Protein AF-A0A174JDQ4-F1 (afdb_monomer)

Mean predicted aligned error: 19.51 Å

Secondary structure (DSSP, 8-state):
------------------------------EEEEEEEEEEE--SSSS--EEE--EEEEEEE-SSEE-S-TTSTTEEEETTTTEEEE-SEEEEEESEEEEEEEETT-EEEEEEEEPBTTTTBGGG--EEEEEEEPPSSTT-EEEEEEEEETTPPTT-B-PPPS-EEEES-----PPTT--HHHHHHH--S--SEE-SSEEEEEEETTTEEEEEE--SS--EEEEEEEEE--TT-GGGGGHHHHHHHHHHHHHHHHH-S-SEESS-TTS-----SSGGGSHHHHHHHHHHTTS--EEEEEE-SSEEEEEEEEE--SSSPP-TTEEEEEEEEEEPP-

Radius of gyration: 28.24 Å; Cα contacts (8 Å, |Δi|>4): 650; chains: 1; bounding box: 89×59×80 Å

Structure (mmCIF, N/CA/C/O backbone):
data_AF-A0A174JDQ4-F1
#
_entry.id   AF-A0A174JDQ4-F1
#
loop_
_atom_site.group_PDB
_atom_site.id
_atom_site.type_symbol
_atom_site.label_atom_id
_atom_site.label_alt_id
_atom_site.label_comp_id
_atom_site.label_asym_id
_atom_site.label_entity_id
_atom_site.label_seq_id
_atom_site.pdbx_PDB_ins_code
_atom_site.Cartn_x
_atom_site.Cartn_y
_atom_site.Cartn_z
_atom_site.occupancy
_atom_site.B_iso_or_equiv
_atom_site.auth_seq_id
_atom_site.auth_comp_id
_atom_site.auth_asym_id
_atom_site.auth_atom_id
_atom_site.pdbx_PDB_model_num
ATOM 1 N N . MET A 1 1 ? -58.216 3.621 -43.058 1.00 31.20 1 MET A N 1
ATOM 2 C CA . MET A 1 1 ? -56.942 2.942 -42.724 1.00 31.20 1 MET A CA 1
ATOM 3 C C . MET A 1 1 ? -55.816 3.558 -43.556 1.00 31.20 1 MET A C 1
ATOM 5 O O . MET A 1 1 ? -56.008 3.656 -44.755 1.00 31.20 1 MET A O 1
ATOM 9 N N . LYS A 1 2 ? -54.704 3.952 -42.895 1.00 32.38 2 LYS A N 1
ATOM 10 C CA . LYS A 1 2 ? -53.393 4.478 -43.390 1.00 32.38 2 LYS A CA 1
ATOM 11 C C . LYS A 1 2 ? -53.438 5.794 -44.208 1.00 32.38 2 LYS A C 1
ATOM 13 O O . LYS A 1 2 ? -53.862 5.790 -45.349 1.00 32.38 2 LYS A O 1
ATOM 18 N N . LYS A 1 3 ? -53.259 6.969 -43.581 1.00 32.91 3 LYS A N 1
ATOM 19 C CA . LYS A 1 3 ? -52.027 7.711 -43.171 1.00 32.91 3 LYS A CA 1
ATOM 20 C C . LYS A 1 3 ? -51.243 8.374 -44.328 1.00 32.91 3 LYS A C 1
ATOM 22 O O . LYS A 1 3 ? -50.452 7.717 -44.982 1.00 32.91 3 LYS A O 1
ATOM 27 N N . ILE A 1 4 ? -51.492 9.687 -44.457 1.00 43.12 4 ILE A N 1
ATOM 28 C CA . ILE A 1 4 ? -50.565 10.839 -44.561 1.00 43.12 4 ILE A CA 1
ATOM 29 C C . ILE A 1 4 ? -49.373 10.699 -45.521 1.00 43.12 4 ILE A C 1
ATOM 31 O O . ILE A 1 4 ? -48.440 9.951 -45.244 1.00 43.12 4 ILE A O 1
ATOM 35 N N . LEU A 1 5 ? -49.346 11.561 -46.548 1.00 32.06 5 LEU A N 1
ATOM 36 C CA . LEU A 1 5 ? -48.129 11.931 -47.268 1.00 32.06 5 LEU A CA 1
ATOM 37 C C . LEU A 1 5 ? -48.090 13.441 -47.588 1.00 32.06 5 LEU A C 1
ATOM 39 O O . LEU A 1 5 ? -49.034 14.010 -48.127 1.00 32.06 5 LEU A O 1
ATOM 43 N N . PHE A 1 6 ? -46.958 14.012 -47.187 1.00 34.78 6 PHE A N 1
ATOM 44 C CA . PHE A 1 6 ? -46.282 15.283 -47.461 1.00 34.78 6 PHE A CA 1
ATOM 45 C C . PHE A 1 6 ? -46.635 16.110 -48.721 1.00 34.78 6 PHE A C 1
ATOM 47 O O . PHE A 1 6 ? -46.656 15.593 -49.834 1.00 34.78 6 PHE A O 1
ATOM 54 N N . LEU A 1 7 ? -46.683 17.439 -48.538 1.00 31.88 7 LEU A N 1
ATOM 55 C CA . LEU A 1 7 ? -46.358 18.477 -49.536 1.00 31.88 7 LEU A 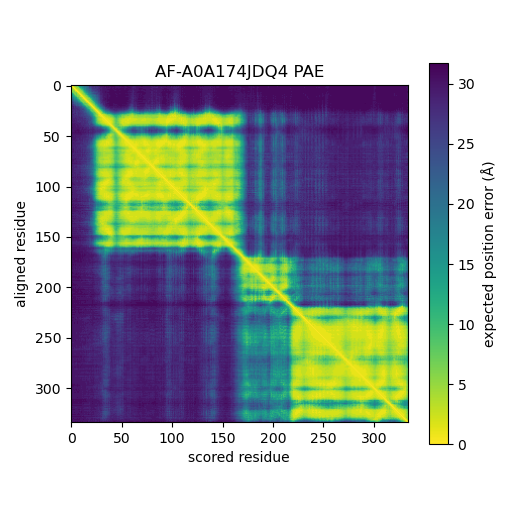CA 1
ATOM 56 C C . LEU A 1 7 ? -45.332 19.423 -48.866 1.00 31.88 7 LEU A C 1
ATOM 58 O O . LEU A 1 7 ? -45.647 20.002 -47.832 1.00 31.88 7 LEU A O 1
ATOM 62 N N . LEU A 1 8 ? -44.029 19.376 -49.161 1.00 32.28 8 LEU A N 1
ATOM 63 C CA . LEU A 1 8 ? -43.279 19.998 -50.270 1.00 32.28 8 LEU A CA 1
ATOM 64 C C . LEU A 1 8 ? -43.363 21.540 -50.362 1.00 32.28 8 LEU A C 1
ATOM 66 O O . LEU A 1 8 ? -44.280 22.094 -50.953 1.00 32.28 8 LEU A O 1
ATOM 70 N N . ALA A 1 9 ? -42.286 22.143 -49.836 1.00 39.66 9 ALA A N 1
ATOM 71 C CA . ALA A 1 9 ? -41.550 23.337 -50.273 1.00 39.66 9 ALA A CA 1
ATOM 72 C C . ALA A 1 9 ? -42.199 24.733 -50.216 1.00 39.66 9 ALA A C 1
ATOM 74 O O . ALA A 1 9 ? -43.100 25.042 -50.984 1.00 39.66 9 ALA A O 1
ATOM 75 N N . MET A 1 10 ? -41.548 25.636 -49.463 1.00 29.48 10 MET A N 1
ATOM 76 C CA . MET A 1 10 ? -40.983 26.878 -50.018 1.00 29.48 10 MET A CA 1
ATOM 77 C C . MET A 1 10 ? -39.905 27.496 -49.091 1.00 29.48 10 MET A C 1
ATOM 79 O O . MET A 1 10 ? -40.092 27.611 -47.886 1.00 29.48 10 MET A O 1
ATOM 83 N N . LEU A 1 11 ? -38.765 27.821 -49.717 1.00 31.55 11 LEU A N 1
ATOM 84 C CA . LEU A 1 11 ? -37.527 28.524 -49.298 1.00 31.55 11 LEU A CA 1
ATOM 85 C C . LEU A 1 11 ? -37.760 29.921 -48.645 1.00 31.55 11 LEU A C 1
ATOM 87 O O . LEU A 1 11 ? -38.899 30.376 -48.718 1.00 31.55 11 LEU A O 1
ATOM 91 N N . PRO A 1 12 ? -36.746 30.678 -48.126 1.00 38.16 12 PRO A N 1
ATOM 92 C CA . PRO A 1 12 ? -35.284 30.537 -48.253 1.00 38.16 12 PRO A CA 1
ATOM 93 C C . PRO A 1 12 ? -34.448 30.706 -46.957 1.00 38.16 12 PRO A C 1
ATOM 95 O O . PRO A 1 12 ? -34.880 31.199 -45.921 1.00 38.16 12 PRO A O 1
ATOM 98 N N . MET A 1 13 ? -33.184 30.313 -47.093 1.00 42.22 13 MET A N 1
ATOM 99 C CA . MET A 1 13 ? -32.049 30.495 -46.190 1.00 42.22 13 MET A CA 1
ATOM 100 C C . MET A 1 13 ? -31.502 31.933 -46.302 1.00 42.22 13 MET A C 1
ATOM 102 O O . MET A 1 13 ? -31.164 32.320 -47.411 1.00 42.22 13 MET A O 1
ATOM 106 N N . PHE A 1 14 ? -31.389 32.691 -45.197 1.00 30.58 14 PHE A N 1
ATOM 107 C CA . PHE A 1 14 ? -30.337 33.704 -44.957 1.00 30.58 14 PHE A CA 1
ATOM 108 C C . PHE A 1 14 ? -30.249 34.090 -43.462 1.00 30.58 14 PHE A C 1
ATOM 110 O O . PHE A 1 14 ? -31.139 34.718 -42.899 1.00 30.58 14 PHE A O 1
ATOM 117 N N . VAL A 1 15 ? -29.146 33.635 -42.863 1.00 36.38 15 VAL A N 1
ATOM 118 C CA . VAL A 1 15 ? -28.305 34.174 -41.777 1.00 36.38 15 VAL A CA 1
ATOM 119 C C . VAL A 1 15 ? -28.862 35.310 -40.898 1.00 36.38 15 VAL A C 1
ATOM 121 O O . VAL A 1 15 ? -28.949 36.456 -41.327 1.00 36.38 15 VAL A O 1
ATOM 124 N N . PHE A 1 16 ? -29.015 35.012 -39.603 1.00 28.84 16 PHE A N 1
ATOM 125 C CA . PHE A 1 16 ? -28.675 35.938 -38.520 1.00 28.84 16 PHE A CA 1
ATOM 126 C C . PHE A 1 16 ? -27.652 35.260 -37.605 1.00 28.84 16 PHE A C 1
ATOM 128 O O . PHE A 1 16 ? -27.910 34.203 -37.035 1.00 28.84 16 P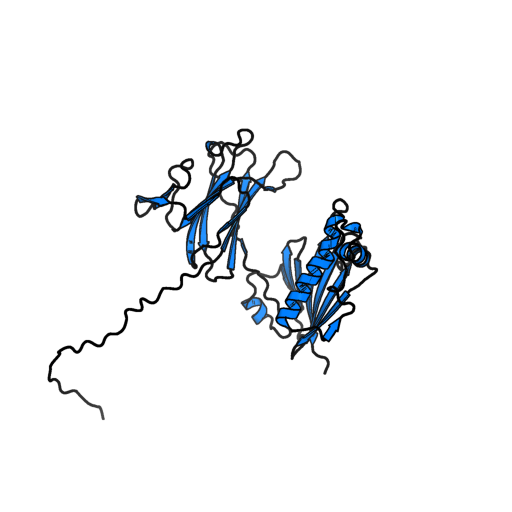HE A O 1
ATOM 135 N N . ILE A 1 17 ? -26.473 35.873 -37.518 1.00 35.16 17 ILE A N 1
ATOM 136 C CA . ILE A 1 17 ? -25.422 35.564 -36.552 1.00 35.16 17 ILE A CA 1
ATOM 137 C C . ILE A 1 17 ? -25.977 35.886 -35.162 1.00 35.16 17 ILE A C 1
ATOM 139 O O . ILE A 1 17 ? -26.330 37.033 -34.890 1.00 35.16 17 ILE A O 1
ATOM 143 N N . ALA A 1 18 ? -26.038 34.882 -34.294 1.00 29.20 18 ALA A N 1
ATOM 144 C CA . ALA A 1 18 ? -26.069 35.081 -32.856 1.00 29.20 18 ALA A CA 1
ATOM 145 C C . ALA A 1 18 ? -24.723 34.594 -32.322 1.00 29.20 18 ALA A C 1
ATOM 147 O O . ALA A 1 18 ? -24.376 33.428 -32.486 1.00 29.20 18 ALA A O 1
ATOM 148 N N . CYS A 1 19 ? -23.960 35.521 -31.746 1.00 33.09 19 CYS A N 1
ATOM 149 C CA . CYS A 1 19 ? -22.764 35.238 -30.973 1.00 33.09 19 CYS A CA 1
ATOM 150 C C . CYS A 1 19 ? -23.085 34.183 -29.905 1.00 33.09 19 CYS A C 1
ATOM 152 O O . CYS A 1 19 ? -23.774 34.495 -28.935 1.00 33.09 19 CYS A O 1
ATOM 154 N N . SER A 1 20 ? -22.579 32.965 -30.057 1.00 31.95 20 SER A N 1
ATOM 155 C CA . SER A 1 20 ? -22.258 32.132 -28.903 1.00 31.95 20 SER A CA 1
ATOM 156 C C . SER A 1 20 ? -20.749 32.156 -28.783 1.00 31.95 20 SER A C 1
ATOM 158 O O . SER A 1 20 ? -20.059 31.873 -29.760 1.00 31.95 20 SER A O 1
ATOM 160 N N . SER A 1 21 ? -20.263 32.585 -27.624 1.00 32.84 21 SER A N 1
ATOM 161 C CA . SER A 1 21 ? -18.870 32.450 -27.231 1.00 32.84 21 SER A CA 1
ATOM 162 C C . SER A 1 21 ? -18.374 31.055 -27.594 1.00 32.84 21 SER A C 1
ATOM 164 O O . SER A 1 21 ? -19.004 30.059 -27.231 1.00 32.84 21 SER A O 1
ATOM 166 N N . ASP A 1 22 ? -17.265 31.007 -28.327 1.00 35.97 22 ASP A N 1
ATOM 167 C CA . ASP A 1 22 ? -16.393 29.843 -28.373 1.00 35.97 22 ASP A CA 1
ATOM 168 C C . ASP A 1 22 ? -15.843 29.641 -26.956 1.00 35.97 22 ASP A C 1
ATOM 170 O O . ASP A 1 22 ? -14.731 30.047 -26.632 1.00 35.97 22 ASP A O 1
ATOM 174 N N . ASP A 1 23 ? -16.658 29.060 -26.081 1.00 35.88 23 ASP A N 1
ATOM 175 C CA . ASP A 1 23 ? -16.134 28.296 -24.965 1.00 35.88 23 ASP A CA 1
ATOM 176 C C . ASP A 1 23 ? -15.731 26.954 -25.577 1.00 35.88 23 ASP A C 1
ATOM 178 O O . ASP A 1 23 ? -16.519 26.006 -25.637 1.00 35.88 23 ASP A O 1
ATOM 182 N N . GLU A 1 24 ? -14.507 26.903 -26.118 1.00 39.75 24 GLU A N 1
ATOM 183 C CA . GLU A 1 24 ? -13.789 25.640 -26.247 1.00 39.75 24 GLU A CA 1
ATOM 184 C C . GLU A 1 24 ? -13.880 24.982 -24.872 1.00 39.75 24 GLU A C 1
ATOM 186 O O . GLU A 1 24 ? -13.291 25.458 -23.902 1.00 39.75 24 GLU A O 1
ATOM 191 N N . ALA A 1 25 ? -14.712 23.949 -24.756 1.00 38.75 25 ALA A N 1
ATOM 192 C CA . ALA A 1 25 ? -14.776 23.161 -23.547 1.00 38.75 25 ALA A CA 1
ATOM 193 C C . ALA A 1 25 ? -13.366 22.608 -23.326 1.00 38.75 25 ALA A C 1
ATOM 195 O O . ALA A 1 25 ? -12.952 21.699 -24.047 1.00 38.75 25 ALA A O 1
ATOM 196 N N . GLU A 1 26 ? -12.619 23.195 -22.385 1.00 42.09 26 GLU A N 1
ATOM 197 C CA . GLU A 1 26 ? -11.350 22.651 -21.919 1.00 42.09 26 GLU A CA 1
ATOM 198 C C . GLU A 1 26 ? -11.622 21.200 -21.534 1.00 42.09 26 GLU A C 1
ATOM 200 O O . GLU A 1 26 ? -12.323 20.905 -20.561 1.00 42.09 26 GLU A O 1
ATOM 205 N N . GLU A 1 27 ? -11.132 20.277 -22.357 1.00 48.62 27 GLU A N 1
ATOM 206 C CA . GLU A 1 27 ? -11.228 18.861 -22.072 1.00 48.62 27 GLU A CA 1
ATOM 207 C C . GLU A 1 27 ? -10.425 18.636 -20.788 1.00 48.62 27 GLU A C 1
ATOM 209 O O . GLU A 1 27 ? -9.199 18.751 -20.777 1.00 48.62 27 GLU A O 1
ATOM 214 N N . ILE A 1 28 ? -11.120 18.407 -19.671 1.00 63.62 28 ILE A N 1
ATOM 215 C CA . ILE A 1 28 ? -10.477 18.166 -18.379 1.00 63.62 28 ILE A CA 1
ATOM 216 C C . ILE A 1 28 ? -9.695 16.857 -18.510 1.00 63.62 28 ILE A C 1
ATOM 218 O O . ILE A 1 28 ? -10.262 15.766 -18.423 1.00 63.62 28 ILE A O 1
ATOM 222 N N . ILE A 1 29 ? -8.386 16.966 -18.748 1.00 71.75 29 ILE A N 1
ATOM 223 C CA . ILE A 1 29 ? -7.489 15.815 -18.824 1.00 71.75 29 ILE A CA 1
ATOM 224 C C . ILE A 1 29 ? -7.347 15.242 -17.418 1.00 71.75 29 ILE A C 1
ATOM 226 O O . ILE A 1 29 ? -6.844 15.900 -16.507 1.00 71.75 29 ILE A O 1
ATOM 230 N N . LYS A 1 30 ? -7.786 13.997 -17.260 1.00 82.19 30 LYS A N 1
ATOM 231 C CA . LYS A 1 30 ? -7.703 13.241 -16.011 1.00 82.19 30 LYS A CA 1
ATOM 232 C C . LYS A 1 30 ? -6.444 12.377 -15.990 1.00 82.19 30 LYS A C 1
ATOM 234 O O . LYS A 1 30 ? -6.042 11.824 -17.021 1.00 82.19 30 LYS A O 1
ATOM 239 N N . TYR A 1 31 ? -5.851 12.240 -14.810 1.00 84.25 31 TYR A N 1
ATOM 240 C CA . TYR A 1 31 ? -4.592 11.526 -14.595 1.00 84.25 31 TYR A CA 1
ATOM 241 C C . TYR A 1 31 ? -4.749 10.423 -13.551 1.00 84.25 31 TYR A C 1
ATOM 243 O O . TYR A 1 31 ? -5.620 10.498 -12.697 1.00 84.25 31 TYR A O 1
ATOM 251 N N . SER A 1 32 ? -3.890 9.418 -13.648 1.00 82.25 32 SER A N 1
ATOM 252 C CA . SER A 1 32 ? -3.725 8.273 -12.749 1.00 82.25 32 SER A CA 1
ATOM 253 C C . SER A 1 32 ? -2.230 8.080 -12.464 1.00 82.25 32 SER A C 1
ATOM 255 O O . SER A 1 32 ? -1.394 8.804 -13.023 1.00 82.25 32 SER A O 1
ATOM 257 N N . SER A 1 33 ? -1.886 7.090 -11.638 1.00 78.12 33 SER A N 1
ATOM 258 C CA . SER A 1 33 ? -0.500 6.849 -11.223 1.00 78.12 33 SER A CA 1
ATOM 259 C C . SER A 1 33 ? 0.068 5.538 -11.766 1.00 78.12 33 SER A C 1
ATOM 261 O O . SER A 1 33 ? -0.594 4.502 -11.784 1.00 78.12 33 SER A O 1
ATOM 263 N N . ILE A 1 34 ? 1.335 5.570 -12.176 1.00 85.44 34 ILE A N 1
ATOM 264 C CA . ILE A 1 34 ? 2.145 4.383 -12.472 1.00 85.44 34 ILE A CA 1
ATOM 265 C C . ILE A 1 34 ? 3.333 4.384 -11.514 1.00 85.44 34 ILE A C 1
ATOM 267 O O . ILE A 1 34 ? 4.186 5.268 -11.585 1.00 85.44 34 ILE A O 1
ATOM 271 N N . LYS A 1 35 ? 3.422 3.391 -10.636 1.00 86.12 35 LYS A N 1
ATOM 272 C CA . LYS A 1 35 ? 4.555 3.179 -9.740 1.00 86.12 35 LYS A CA 1
ATOM 273 C C . LYS A 1 35 ? 5.503 2.146 -10.330 1.00 86.12 35 LYS A C 1
ATOM 275 O O . LYS A 1 35 ? 5.115 1.034 -10.659 1.00 86.12 35 LYS A O 1
ATOM 280 N N . ILE A 1 36 ? 6.768 2.514 -10.445 1.00 88.19 36 ILE A N 1
ATOM 281 C CA . ILE A 1 36 ? 7.850 1.661 -10.919 1.00 88.19 36 ILE A CA 1
ATOM 282 C C . ILE A 1 36 ? 8.730 1.309 -9.723 1.00 88.19 36 ILE A C 1
ATOM 284 O O . ILE A 1 36 ? 9.134 2.192 -8.959 1.00 88.19 36 ILE A O 1
ATOM 288 N N . GLN A 1 37 ? 9.039 0.028 -9.571 1.00 86.25 37 GLN A N 1
ATOM 289 C CA . GLN A 1 37 ? 10.028 -0.483 -8.628 1.00 86.25 37 GLN A CA 1
ATOM 290 C C . GLN A 1 37 ? 11.094 -1.279 -9.375 1.00 86.25 37 GLN A C 1
ATOM 292 O O . GLN A 1 37 ? 10.794 -1.996 -10.330 1.00 86.25 37 GLN A O 1
ATOM 297 N N . VAL A 1 38 ? 12.348 -1.094 -8.968 1.00 81.25 38 VAL A N 1
ATOM 298 C CA . VAL A 1 38 ? 13.500 -1.778 -9.545 1.00 81.25 38 VAL A CA 1
ATOM 299 C C . VAL A 1 38 ? 14.332 -2.408 -8.435 1.00 81.25 38 VAL A C 1
ATOM 301 O O . VAL A 1 38 ? 14.818 -1.741 -7.515 1.00 81.25 38 VAL A O 1
ATOM 304 N N . GLU A 1 39 ? 14.510 -3.713 -8.551 1.00 81.62 39 GLU A N 1
ATOM 305 C CA . GLU A 1 39 ? 15.222 -4.558 -7.602 1.00 81.62 39 GLU A CA 1
ATOM 306 C C . GLU A 1 39 ? 16.312 -5.357 -8.328 1.00 81.62 39 GLU A C 1
ATOM 308 O O . GLU A 1 39 ? 16.330 -5.449 -9.555 1.00 81.62 39 GLU A O 1
ATOM 313 N N . GLY A 1 40 ? 17.246 -5.931 -7.579 1.00 72.31 40 GLY A N 1
ATOM 314 C CA . GLY A 1 40 ? 18.272 -6.848 -8.065 1.00 72.31 40 GLY A CA 1
ATOM 315 C C . GLY A 1 40 ? 18.398 -8.041 -7.121 1.00 72.31 40 GLY A C 1
ATOM 316 O O . GLY A 1 40 ? 18.326 -7.858 -5.910 1.00 72.31 40 GLY A O 1
ATOM 317 N N . ARG A 1 41 ? 18.564 -9.261 -7.638 1.00 70.19 41 ARG A N 1
ATOM 318 C CA . ARG A 1 41 ? 18.771 -10.454 -6.792 1.00 70.19 41 ARG A CA 1
ATOM 319 C C . ARG A 1 41 ? 20.233 -10.622 -6.439 1.00 70.19 41 ARG A C 1
ATOM 321 O O . ARG A 1 41 ? 20.971 -11.054 -7.309 1.00 70.19 41 ARG A O 1
ATOM 328 N N . ASP A 1 42 ? 20.656 -10.325 -5.216 1.00 58.09 42 ASP A N 1
ATOM 329 C CA . ASP A 1 42 ? 22.054 -10.546 -4.834 1.00 58.09 42 ASP A CA 1
ATOM 330 C C . ASP A 1 42 ? 22.350 -12.051 -4.705 1.00 58.09 42 ASP A C 1
ATOM 332 O O . ASP A 1 42 ? 21.720 -12.751 -3.919 1.00 58.09 42 ASP A O 1
ATOM 336 N N . SER A 1 43 ? 23.307 -12.560 -5.486 1.00 50.00 43 SER A N 1
ATOM 337 C CA . SER A 1 43 ? 23.709 -13.972 -5.451 1.00 50.00 43 SER A CA 1
ATOM 338 C C . SER A 1 43 ? 24.838 -14.256 -4.450 1.00 50.00 43 SER A C 1
ATOM 340 O O . SER A 1 43 ? 25.354 -15.374 -4.432 1.00 50.00 43 SER A O 1
ATOM 342 N N . TYR A 1 44 ? 25.313 -13.256 -3.693 1.00 43.62 44 TYR A N 1
ATOM 343 C CA . TYR A 1 44 ? 26.455 -13.419 -2.779 1.00 43.62 44 TYR A CA 1
ATOM 344 C C . TYR A 1 44 ? 26.111 -14.068 -1.434 1.00 43.62 44 TYR A C 1
ATOM 346 O O . TYR A 1 44 ? 27.018 -14.551 -0.753 1.00 43.62 44 TYR A O 1
ATOM 354 N N . TYR A 1 45 ? 24.836 -14.097 -1.048 1.00 41.69 45 TYR A N 1
ATOM 355 C CA . TYR A 1 45 ? 24.372 -14.696 0.200 1.00 41.69 45 TYR A CA 1
ATOM 356 C C . TYR A 1 45 ? 23.478 -15.904 -0.104 1.00 41.69 45 TYR A C 1
ATOM 358 O O . TYR A 1 45 ? 22.736 -15.900 -1.078 1.00 41.69 45 TYR A O 1
ATOM 366 N N . GLU A 1 46 ? 23.561 -16.955 0.718 1.00 41.25 46 GLU A N 1
ATOM 367 C CA . GLU A 1 46 ? 22.790 -18.204 0.552 1.00 41.25 46 GLU A CA 1
ATOM 368 C C . GLU A 1 46 ? 21.258 -18.002 0.616 1.00 41.25 46 GLU A C 1
ATOM 370 O O . GLU A 1 46 ? 20.505 -18.913 0.276 1.00 41.25 46 GLU A O 1
ATOM 375 N N . ASP A 1 47 ? 20.805 -16.797 0.980 1.00 46.09 47 ASP A N 1
ATOM 376 C CA . ASP A 1 47 ? 19.416 -16.357 0.929 1.00 46.09 47 ASP A CA 1
ATOM 377 C C . ASP A 1 47 ? 19.197 -15.459 -0.305 1.00 46.09 47 ASP A C 1
ATOM 379 O O . ASP A 1 47 ? 19.688 -14.332 -0.352 1.00 46.09 47 ASP A O 1
ATOM 383 N N . ASP A 1 48 ? 18.439 -15.955 -1.287 1.00 48.91 48 ASP A N 1
ATOM 384 C CA . ASP A 1 48 ? 18.048 -15.296 -2.549 1.00 48.91 48 ASP A CA 1
ATOM 385 C C . ASP A 1 48 ? 17.158 -14.053 -2.279 1.00 48.91 48 ASP A C 1
ATOM 387 O O . ASP A 1 48 ? 15.939 -14.075 -2.470 1.00 48.91 48 ASP A O 1
ATOM 391 N N . GLN A 1 49 ? 17.738 -12.977 -1.732 1.00 54.09 49 GLN A N 1
ATOM 392 C CA . GLN A 1 49 ? 17.027 -11.748 -1.362 1.00 54.09 49 GLN A CA 1
ATOM 393 C C . GLN A 1 49 ? 17.114 -10.692 -2.471 1.00 54.09 49 GLN A C 1
ATOM 395 O O . GLN A 1 49 ? 18.193 -10.302 -2.922 1.00 54.09 49 GLN A O 1
ATOM 400 N N . ALA A 1 50 ? 15.952 -10.177 -2.881 1.00 58.97 50 ALA A N 1
ATOM 401 C CA . ALA A 1 50 ? 15.866 -8.998 -3.733 1.00 58.97 50 ALA A CA 1
ATOM 402 C C . ALA A 1 50 ? 16.304 -7.751 -2.944 1.00 58.97 50 ALA A C 1
ATOM 404 O O . ALA A 1 50 ? 15.784 -7.455 -1.867 1.00 58.97 50 ALA A O 1
ATOM 405 N N . MET A 1 51 ? 17.268 -7.010 -3.482 1.00 66.62 51 MET A N 1
ATOM 406 C CA . MET A 1 51 ? 17.762 -5.749 -2.939 1.00 66.62 51 MET A CA 1
ATOM 407 C C . MET A 1 51 ? 17.383 -4.589 -3.859 1.00 66.62 51 MET A C 1
ATOM 409 O O . MET A 1 51 ? 17.240 -4.744 -5.069 1.00 66.62 51 MET A O 1
ATOM 413 N N . ARG A 1 52 ? 17.238 -3.390 -3.292 1.00 75.06 52 ARG A N 1
ATOM 414 C CA . ARG A 1 52 ? 16.926 -2.175 -4.059 1.00 75.06 52 ARG A CA 1
ATOM 415 C C . ARG A 1 52 ? 18.069 -1.850 -5.019 1.00 75.06 52 ARG A C 1
ATOM 417 O O . ARG A 1 52 ? 19.195 -1.649 -4.566 1.00 75.06 52 ARG A O 1
ATOM 424 N N . GLN A 1 53 ? 17.763 -1.722 -6.309 1.00 73.06 53 GLN A N 1
ATOM 425 C CA . GLN A 1 53 ? 18.762 -1.474 -7.348 1.00 73.06 53 GLN A CA 1
ATOM 426 C C . GLN A 1 53 ? 18.548 -0.082 -7.961 1.00 73.06 53 GLN A C 1
ATOM 428 O O . GLN A 1 53 ? 17.488 0.175 -8.533 1.00 73.06 53 GLN A O 1
ATOM 433 N N . PRO A 1 54 ? 19.529 0.835 -7.876 1.00 81.44 54 PRO A N 1
ATOM 434 C CA . PRO A 1 54 ? 19.435 2.118 -8.561 1.00 81.44 54 PRO A CA 1
ATOM 435 C C . PRO A 1 54 ? 19.382 1.944 -10.083 1.00 81.44 54 PRO A C 1
ATOM 437 O O . PRO A 1 54 ? 20.184 1.208 -10.674 1.00 81.44 54 PRO A O 1
ATOM 440 N N . ALA A 1 55 ? 18.441 2.644 -10.713 1.00 87.94 55 ALA A N 1
ATOM 441 C CA . ALA A 1 55 ? 18.173 2.569 -12.137 1.00 87.94 55 ALA A CA 1
ATOM 442 C C . ALA A 1 55 ? 17.909 3.950 -12.755 1.00 87.94 55 ALA A C 1
ATOM 444 O O . ALA A 1 55 ? 17.430 4.875 -12.095 1.00 87.94 55 ALA A O 1
ATOM 445 N N . LEU A 1 56 ? 18.198 4.048 -14.050 1.00 93.00 56 LEU A N 1
ATOM 446 C CA . LEU A 1 56 ? 17.640 5.030 -14.962 1.00 93.00 56 LEU A CA 1
ATOM 447 C C . LEU A 1 56 ? 16.249 4.533 -15.363 1.00 93.00 56 LEU A C 1
ATOM 449 O O . LEU A 1 56 ? 16.120 3.427 -15.888 1.00 93.00 56 LEU A O 1
ATOM 453 N N . ILE A 1 57 ? 15.225 5.342 -15.116 1.00 94.25 57 ILE A N 1
ATOM 454 C CA . ILE A 1 57 ? 13.829 5.063 -15.456 1.00 94.25 57 ILE A CA 1
ATOM 455 C C . ILE A 1 57 ? 13.371 6.120 -16.457 1.00 94.25 57 ILE A C 1
ATOM 457 O O . ILE A 1 57 ? 13.433 7.319 -16.183 1.00 94.25 57 ILE A O 1
ATOM 461 N N . GLU A 1 58 ? 12.884 5.684 -17.610 1.00 97.06 58 GLU A N 1
ATOM 462 C CA . GLU A 1 58 ? 12.344 6.546 -18.656 1.00 97.06 58 GLU A CA 1
ATOM 463 C C . GLU A 1 58 ? 10.931 6.097 -19.020 1.00 97.06 58 GLU A C 1
ATOM 465 O O . GLU A 1 58 ? 10.668 4.907 -19.182 1.00 97.06 58 GLU A O 1
ATOM 470 N N . ILE A 1 59 ? 10.018 7.053 -19.166 1.00 96.94 59 ILE A N 1
ATOM 471 C CA . ILE A 1 59 ? 8.619 6.795 -19.507 1.00 96.94 59 ILE A CA 1
ATOM 472 C C . ILE A 1 59 ? 8.287 7.564 -20.776 1.00 96.94 59 ILE A C 1
ATOM 474 O O . ILE A 1 59 ? 8.570 8.758 -20.873 1.00 96.94 59 ILE A O 1
ATOM 478 N N . TYR A 1 60 ? 7.653 6.892 -21.727 1.00 96.69 60 TYR A N 1
ATOM 479 C CA . TYR A 1 60 ? 7.237 7.444 -23.012 1.00 96.69 60 TYR A CA 1
ATOM 480 C C . TYR A 1 60 ? 5.740 7.194 -23.199 1.00 96.69 60 TYR A C 1
ATOM 482 O O . TYR A 1 60 ? 5.265 6.099 -22.915 1.00 96.69 60 TYR A O 1
ATOM 490 N N . GLU A 1 61 ? 4.987 8.191 -23.659 1.00 94.50 61 GLU A N 1
ATOM 491 C CA . GLU A 1 61 ? 3.569 8.022 -24.009 1.00 94.50 61 GLU A CA 1
ATOM 492 C C . GLU A 1 61 ? 3.466 7.379 -25.403 1.00 94.50 61 GLU A C 1
ATOM 494 O O . GLU A 1 61 ? 4.067 7.877 -26.353 1.00 94.50 61 GLU A O 1
ATOM 499 N N . GLY A 1 62 ? 2.727 6.274 -25.527 1.00 89.00 62 GLY A N 1
ATOM 500 C CA . GLY A 1 62 ? 2.520 5.553 -26.786 1.00 89.00 62 GLY A CA 1
ATOM 501 C C . GLY A 1 62 ? 2.514 4.026 -26.640 1.00 89.00 62 GLY A C 1
ATOM 502 O O . GLY A 1 62 ? 3.052 3.466 -25.686 1.00 89.00 62 GLY A O 1
ATOM 503 N N . SER A 1 63 ? 1.895 3.344 -27.606 1.00 86.19 63 SER A N 1
ATOM 504 C CA . SER A 1 63 ? 1.796 1.874 -27.680 1.00 86.19 63 SER A CA 1
ATOM 505 C C . SER A 1 63 ? 2.813 1.231 -28.627 1.00 86.19 63 SER A C 1
ATOM 507 O O . SER A 1 63 ? 2.983 0.017 -28.604 1.00 86.19 63 SER A O 1
ATOM 509 N N . HIS A 1 64 ? 3.490 2.034 -29.447 1.00 92.12 64 HIS A N 1
ATOM 510 C CA . HIS A 1 64 ? 4.388 1.581 -30.511 1.00 92.12 64 HIS A CA 1
ATOM 511 C C . HIS A 1 64 ? 5.748 2.271 -30.383 1.00 92.12 64 HIS A C 1
ATOM 513 O O . HIS A 1 64 ? 6.222 2.927 -31.300 1.00 92.12 64 HIS A O 1
ATOM 519 N N . ILE A 1 65 ? 6.349 2.192 -29.194 1.00 94.75 65 ILE A N 1
ATOM 520 C CA . ILE A 1 65 ? 7.596 2.897 -28.861 1.00 94.75 65 ILE A CA 1
ATOM 521 C C . ILE A 1 65 ? 8.749 1.908 -28.723 1.00 94.75 65 ILE A C 1
ATOM 523 O O . ILE A 1 65 ? 8.650 0.964 -27.948 1.00 94.75 65 ILE A O 1
ATOM 527 N N . GLU A 1 66 ? 9.871 2.150 -29.390 1.00 94.06 66 GLU A N 1
ATOM 528 C CA . GLU A 1 66 ? 11.084 1.345 -29.248 1.00 94.06 66 GLU A CA 1
ATOM 529 C C . GLU A 1 66 ? 12.308 2.173 -28.847 1.00 94.06 66 GLU A C 1
ATOM 531 O O . GLU A 1 66 ? 12.459 3.349 -29.195 1.00 94.06 66 GLU A O 1
ATOM 536 N N . LYS A 1 67 ? 13.250 1.522 -28.161 1.00 92.69 67 LYS A N 1
ATOM 537 C CA . LYS A 1 67 ? 14.539 2.106 -27.795 1.00 92.69 67 LYS A CA 1
ATOM 538 C C . LYS A 1 67 ? 15.638 1.610 -28.741 1.00 92.69 67 LYS A C 1
ATOM 540 O O . LYS A 1 67 ? 16.314 0.632 -28.444 1.00 92.69 67 LYS A O 1
ATOM 545 N N . LYS A 1 68 ? 15.832 2.291 -29.881 1.00 89.56 68 LYS A N 1
ATOM 546 C CA . LYS A 1 68 ? 16.889 1.939 -30.863 1.00 89.56 68 LYS A CA 1
ATOM 547 C C . LYS A 1 68 ? 18.302 2.029 -30.277 1.00 89.56 68 LYS A C 1
ATOM 549 O O . LYS A 1 68 ? 19.150 1.197 -30.574 1.00 89.56 68 LYS A O 1
ATOM 554 N N . ASP A 1 69 ? 18.544 3.049 -29.453 1.00 90.31 69 ASP A N 1
ATOM 555 C CA . ASP A 1 69 ? 19.788 3.225 -28.703 1.00 90.31 69 ASP A CA 1
ATOM 556 C C . ASP A 1 69 ? 19.472 3.284 -27.205 1.00 90.31 69 ASP A C 1
ATOM 558 O O . ASP A 1 69 ? 18.885 4.250 -26.707 1.00 90.31 69 ASP A O 1
ATOM 562 N N . ILE A 1 70 ? 19.857 2.229 -26.490 1.00 89.88 70 ILE A N 1
ATOM 563 C CA . ILE A 1 70 ? 19.646 2.060 -25.046 1.00 89.88 70 ILE A CA 1
ATOM 564 C C . ILE A 1 70 ? 20.524 2.981 -24.183 1.00 89.88 70 ILE A C 1
ATOM 566 O O . ILE A 1 70 ? 20.299 3.066 -22.980 1.00 89.88 70 ILE A O 1
ATOM 570 N N . ASN A 1 71 ? 21.527 3.644 -24.768 1.00 89.44 71 ASN A N 1
ATOM 571 C CA . ASN A 1 71 ? 22.421 4.581 -24.080 1.00 89.44 71 ASN A CA 1
ATOM 572 C C . ASN A 1 71 ? 22.029 6.046 -24.318 1.00 89.44 71 ASN A C 1
ATOM 574 O O . ASN A 1 71 ? 22.433 6.930 -23.564 1.00 89.44 71 ASN A O 1
ATOM 578 N N . LYS A 1 72 ? 21.229 6.328 -25.354 1.00 91.94 72 LYS A N 1
ATOM 579 C CA . LYS A 1 72 ? 20.748 7.684 -25.653 1.00 91.94 72 LYS A CA 1
ATOM 580 C C . LYS A 1 72 ? 19.629 8.083 -24.689 1.00 91.94 72 LYS A C 1
ATOM 582 O O . LYS A 1 72 ? 18.467 7.775 -24.937 1.00 91.94 72 LYS A O 1
ATOM 587 N N . VAL A 1 73 ? 19.962 8.764 -23.600 1.00 91.88 73 VAL A N 1
ATOM 588 C CA . VAL A 1 73 ? 18.994 9.128 -22.549 1.00 91.88 73 VAL A CA 1
ATOM 589 C C . VAL A 1 73 ? 17.845 9.997 -23.087 1.00 91.88 73 VAL A C 1
ATOM 591 O O . VAL A 1 73 ? 18.064 10.950 -23.836 1.00 91.88 73 VAL A O 1
ATOM 594 N N . GLY A 1 74 ? 16.616 9.663 -22.692 1.00 93.19 74 GLY A N 1
ATOM 595 C CA . GLY A 1 74 ? 15.397 10.450 -22.904 1.00 93.19 74 GLY A CA 1
ATOM 596 C C . GLY A 1 74 ? 14.818 10.432 -24.322 1.00 93.19 74 GLY A C 1
ATOM 597 O O . GLY A 1 74 ? 13.901 11.208 -24.605 1.00 93.19 74 GLY A O 1
ATOM 598 N N . ILE A 1 75 ? 15.348 9.598 -25.224 1.00 95.06 75 ILE A N 1
ATOM 599 C CA . ILE A 1 75 ? 14.939 9.549 -26.638 1.00 95.06 75 ILE A CA 1
ATOM 600 C C . ILE A 1 75 ? 14.603 8.120 -27.070 1.00 95.06 75 ILE A C 1
ATOM 602 O O . ILE A 1 75 ? 15.475 7.255 -27.101 1.00 95.06 75 ILE A O 1
ATOM 606 N N . ALA A 1 76 ? 13.367 7.896 -27.498 1.00 95.38 76 ALA A N 1
ATOM 607 C CA . ALA A 1 76 ? 12.897 6.666 -28.129 1.00 95.38 76 ALA A CA 1
ATOM 608 C C . ALA A 1 76 ? 12.371 6.959 -29.544 1.00 95.38 76 ALA A C 1
ATOM 610 O O . ALA A 1 76 ? 12.512 8.076 -30.046 1.00 95.38 76 ALA A O 1
ATOM 611 N N . TYR A 1 77 ? 11.791 5.958 -30.199 1.00 95.31 77 TYR A N 1
ATOM 612 C CA . TYR A 1 77 ? 11.215 6.087 -31.534 1.00 95.31 77 TYR A CA 1
ATOM 613 C C . TYR A 1 77 ? 9.814 5.496 -31.570 1.00 95.31 77 TYR A C 1
ATOM 615 O O . TYR A 1 77 ? 9.598 4.405 -31.055 1.00 95.31 77 TYR A O 1
ATOM 623 N N . ASP A 1 78 ? 8.889 6.200 -32.210 1.00 92.94 78 ASP A N 1
ATOM 624 C CA . ASP A 1 78 ? 7.609 5.634 -32.622 1.00 92.94 78 ASP A CA 1
ATOM 625 C C . ASP A 1 78 ? 7.852 4.735 -33.841 1.00 92.94 78 ASP A C 1
ATOM 627 O O . ASP A 1 78 ? 8.398 5.196 -34.846 1.00 92.94 78 ASP A O 1
ATOM 631 N N . THR A 1 79 ? 7.502 3.454 -33.755 1.00 90.44 79 THR A N 1
ATOM 632 C CA . THR A 1 79 ? 7.754 2.471 -34.816 1.00 90.44 79 THR A CA 1
ATOM 633 C C . THR A 1 79 ? 6.777 2.571 -35.980 1.00 90.44 79 THR A C 1
ATOM 635 O O . THR A 1 79 ? 7.136 2.185 -37.091 1.00 90.44 79 THR A O 1
ATOM 638 N N . GLU A 1 80 ? 5.580 3.123 -35.773 1.00 88.75 80 GLU A N 1
ATOM 639 C CA . GLU A 1 80 ? 4.598 3.330 -36.842 1.00 88.75 80 GLU A CA 1
ATOM 640 C C . GLU A 1 80 ? 4.951 4.564 -37.668 1.00 88.75 80 GLU A C 1
ATOM 642 O O . GLU A 1 80 ? 4.928 4.533 -38.899 1.00 88.75 80 GLU A O 1
ATOM 647 N N . ASN A 1 81 ? 5.319 5.648 -36.986 1.00 87.00 81 ASN A N 1
ATOM 648 C CA . ASN A 1 81 ? 5.583 6.940 -37.617 1.00 87.00 81 ASN A CA 1
ATOM 649 C C . ASN A 1 81 ? 7.073 7.174 -37.921 1.00 87.00 81 ASN A C 1
ATOM 651 O O . ASN A 1 81 ? 7.420 8.109 -38.642 1.00 87.00 81 ASN A O 1
ATOM 655 N N . ASN A 1 82 ? 7.961 6.328 -37.386 1.00 87.88 82 ASN A N 1
ATOM 656 C CA . ASN A 1 82 ? 9.420 6.415 -37.495 1.00 87.88 82 ASN A CA 1
ATOM 657 C C . ASN A 1 82 ? 9.985 7.798 -37.107 1.00 87.88 82 ASN A C 1
ATOM 659 O O . ASN A 1 82 ? 10.911 8.313 -37.738 1.00 87.88 82 ASN A O 1
ATOM 663 N N . VAL A 1 83 ? 9.426 8.398 -36.055 1.00 92.62 83 VAL A N 1
ATOM 664 C CA . VAL A 1 83 ? 9.842 9.699 -35.508 1.00 92.62 83 VAL A CA 1
ATOM 665 C C . VAL A 1 83 ? 10.434 9.543 -34.113 1.00 92.62 83 VAL A C 1
ATOM 667 O O . VAL A 1 83 ? 10.077 8.626 -33.375 1.00 92.62 83 VAL A O 1
ATOM 670 N N . GLU A 1 84 ? 11.351 10.441 -33.747 1.00 94.12 84 GLU A N 1
ATOM 671 C CA . GLU A 1 84 ? 11.875 10.501 -32.381 1.00 94.12 84 GLU A CA 1
ATOM 672 C C . GLU A 1 84 ? 10.778 10.942 -31.402 1.00 94.12 84 GLU A C 1
ATOM 674 O O . GLU A 1 84 ? 10.071 11.925 -31.633 1.00 94.12 84 GLU A O 1
ATOM 679 N N . VAL A 1 85 ? 10.689 10.243 -30.273 1.00 94.44 85 VAL A N 1
ATOM 680 C CA . VAL A 1 85 ? 9.775 10.543 -29.168 1.00 94.44 85 VAL A CA 1
ATOM 681 C C . VAL A 1 85 ? 10.603 10.851 -27.928 1.00 94.44 85 VAL A C 1
ATOM 683 O O . VAL A 1 85 ? 11.520 10.108 -27.571 1.00 94.44 85 VAL A O 1
ATOM 686 N N . LYS A 1 86 ? 10.288 11.964 -27.262 1.00 96.44 86 LYS A N 1
ATOM 687 C CA . LYS A 1 86 ? 10.927 12.342 -25.998 1.00 96.44 86 LYS A CA 1
ATOM 688 C C . LYS A 1 86 ? 10.230 11.660 -24.830 1.00 96.44 86 LYS A C 1
ATOM 690 O O . LYS A 1 86 ? 9.008 11.521 -24.835 1.00 96.44 86 LYS A O 1
ATOM 695 N N . ALA A 1 87 ? 11.006 11.287 -23.820 1.00 95.88 87 ALA A N 1
ATOM 696 C CA . ALA A 1 87 ? 10.448 10.785 -22.576 1.00 95.88 87 ALA A CA 1
ATOM 697 C C . ALA A 1 87 ? 9.554 11.856 -21.926 1.00 95.88 87 ALA A C 1
ATOM 699 O O . ALA A 1 87 ? 9.933 13.025 -21.829 1.00 95.88 87 ALA A O 1
ATOM 700 N N . VAL A 1 88 ? 8.372 11.450 -21.464 1.00 96.44 88 VAL A N 1
ATOM 701 C CA . VAL A 1 88 ? 7.487 12.290 -20.642 1.00 96.44 88 VAL A CA 1
ATOM 702 C C . VAL A 1 88 ? 7.980 12.373 -19.197 1.00 96.44 88 VAL A C 1
ATOM 704 O O . VAL A 1 88 ? 7.669 13.331 -18.492 1.00 96.44 88 VAL A O 1
ATOM 707 N N . ALA A 1 89 ? 8.789 11.398 -18.770 1.00 96.12 89 ALA A N 1
ATOM 708 C CA . ALA A 1 89 ? 9.527 11.431 -17.517 1.00 96.12 89 ALA A CA 1
ATOM 709 C C . ALA A 1 89 ? 10.869 10.701 -17.657 1.00 96.12 89 ALA A C 1
ATOM 711 O O . ALA A 1 89 ? 10.947 9.633 -18.262 1.00 96.12 89 ALA A O 1
ATOM 712 N N . THR A 1 90 ? 11.911 11.262 -17.046 1.00 95.50 90 THR A N 1
ATOM 713 C CA . THR A 1 90 ? 13.230 10.635 -16.913 1.00 95.50 90 THR A CA 1
ATOM 714 C C . THR A 1 90 ? 13.696 10.812 -15.479 1.00 95.50 90 THR A C 1
ATOM 716 O O . THR A 1 90 ? 13.690 11.929 -14.961 1.00 95.50 90 THR A O 1
ATOM 719 N N . GLN A 1 91 ? 14.071 9.716 -14.833 1.00 93.56 91 GLN A N 1
ATOM 720 C CA . GLN A 1 91 ? 14.577 9.696 -13.469 1.00 93.56 91 GLN A CA 1
ATOM 721 C C . GLN A 1 91 ? 15.879 8.920 -13.427 1.00 93.56 91 GLN A C 1
ATOM 723 O O . GLN A 1 91 ? 15.945 7.796 -13.912 1.00 93.56 91 GLN A O 1
ATOM 728 N N . ASP A 1 92 ? 16.891 9.529 -12.828 1.00 89.31 92 ASP A N 1
ATOM 729 C CA . ASP A 1 92 ? 18.210 8.935 -12.679 1.00 89.31 92 ASP A CA 1
ATOM 730 C C . ASP A 1 92 ? 18.442 8.493 -11.227 1.00 89.31 92 ASP A C 1
ATOM 732 O O . ASP A 1 92 ? 17.967 9.130 -10.281 1.00 89.31 92 ASP A O 1
ATOM 736 N N . ASP A 1 93 ? 19.179 7.398 -11.069 1.00 84.88 93 ASP A N 1
ATOM 737 C CA . ASP A 1 93 ? 19.595 6.812 -9.794 1.00 84.88 93 ASP A CA 1
ATOM 738 C C . ASP A 1 93 ? 18.434 6.532 -8.817 1.00 84.88 93 ASP A C 1
ATOM 740 O O . ASP A 1 93 ? 18.532 6.731 -7.601 1.00 84.88 93 ASP A O 1
ATOM 744 N N . LYS A 1 94 ? 17.297 6.063 -9.348 1.00 82.88 94 LYS A N 1
ATOM 745 C CA . LYS A 1 94 ? 16.105 5.700 -8.569 1.00 82.88 94 LYS A CA 1
ATOM 746 C C . LYS A 1 94 ? 15.884 4.194 -8.574 1.00 82.88 94 LYS A C 1
ATOM 748 O O . LYS A 1 94 ? 15.955 3.553 -9.611 1.00 82.88 94 LYS A O 1
ATOM 753 N N . TRP A 1 95 ? 15.554 3.643 -7.412 1.00 81.00 95 TRP A N 1
ATOM 754 C CA . TRP A 1 95 ? 15.056 2.266 -7.273 1.00 81.00 95 TRP A CA 1
ATOM 755 C C . TRP A 1 95 ? 13.520 2.216 -7.217 1.00 81.00 95 TRP A C 1
ATOM 757 O O . TRP A 1 95 ? 12.920 1.157 -7.352 1.00 81.00 95 TRP A O 1
ATOM 767 N N . THR A 1 96 ? 12.858 3.362 -7.023 1.00 86.38 96 THR A N 1
ATOM 768 C CA . THR A 1 96 ? 11.405 3.498 -7.153 1.00 86.38 96 THR A CA 1
ATOM 769 C C . THR A 1 96 ? 11.033 4.880 -7.681 1.00 86.38 96 THR A C 1
ATOM 771 O O . THR A 1 96 ? 11.697 5.871 -7.358 1.00 86.38 96 THR A O 1
ATOM 774 N N . TYR A 1 97 ? 9.983 4.950 -8.497 1.00 90.88 97 TYR A N 1
ATOM 775 C CA . TYR A 1 97 ? 9.436 6.195 -9.025 1.00 90.88 97 TYR A CA 1
ATOM 776 C C . TYR A 1 97 ? 7.920 6.093 -9.198 1.00 90.88 97 TYR A C 1
ATOM 778 O O . TYR A 1 97 ? 7.436 5.104 -9.735 1.00 90.88 97 TYR A O 1
ATOM 786 N N . VAL A 1 98 ? 7.183 7.117 -8.770 1.00 89.44 98 VAL A N 1
ATOM 787 C CA . VAL A 1 98 ? 5.740 7.246 -9.015 1.00 89.44 98 VAL A CA 1
ATOM 788 C C . VAL A 1 98 ? 5.535 8.320 -10.076 1.00 89.44 98 VAL A C 1
ATOM 790 O O . VAL A 1 98 ? 5.923 9.472 -9.884 1.00 89.44 98 VAL A O 1
ATOM 793 N N . PHE A 1 99 ? 4.947 7.928 -11.200 1.00 91.75 99 PHE A N 1
ATOM 794 C CA . PHE A 1 99 ? 4.537 8.809 -12.283 1.00 91.75 99 PHE A CA 1
ATOM 795 C C . PHE A 1 99 ? 3.041 9.106 -12.153 1.00 91.75 99 PHE A C 1
ATOM 797 O O . PHE A 1 99 ? 2.205 8.318 -12.583 1.00 91.75 99 PHE A O 1
ATOM 804 N N . ASP A 1 100 ? 2.724 10.251 -11.555 1.00 87.25 100 ASP A N 1
ATOM 805 C CA . ASP A 1 100 ? 1.381 10.736 -11.194 1.00 87.25 100 ASP A CA 1
ATOM 806 C C . ASP A 1 100 ? 0.665 11.504 -12.323 1.00 87.25 100 ASP A C 1
ATOM 808 O O . ASP A 1 100 ? -0.403 12.084 -12.136 1.00 87.25 100 ASP A O 1
ATOM 812 N N . LYS A 1 101 ? 1.270 11.534 -13.515 1.00 89.62 101 LYS A N 1
ATOM 813 C CA . LYS A 1 101 ? 0.774 12.253 -14.701 1.00 89.62 101 LYS A CA 1
ATOM 814 C C . LYS A 1 101 ? 0.417 11.304 -15.839 1.00 89.62 101 LYS A C 1
ATOM 816 O O . LYS A 1 101 ? 0.453 11.693 -17.010 1.00 89.62 101 LYS A O 1
ATOM 821 N N . ALA A 1 102 ? 0.071 10.059 -15.519 1.00 87.38 102 ALA A N 1
ATOM 822 C CA . ALA A 1 102 ? -0.364 9.098 -16.517 1.00 87.38 102 ALA A CA 1
ATOM 823 C C . ALA A 1 102 ? -1.800 9.419 -16.940 1.00 87.38 102 ALA A C 1
ATOM 825 O O . ALA A 1 102 ? -2.741 9.258 -16.165 1.00 87.38 102 ALA A O 1
ATOM 826 N N . LYS A 1 103 ? -1.981 9.897 -18.171 1.00 89.94 103 LYS A N 1
ATOM 827 C CA . LYS A 1 103 ? -3.302 10.154 -18.747 1.00 89.94 103 LYS A CA 1
ATOM 828 C C . LYS A 1 103 ? -4.095 8.854 -18.748 1.00 89.94 103 LYS A C 1
ATOM 830 O O . LYS A 1 103 ? -3.633 7.843 -19.276 1.00 89.94 103 LYS A O 1
ATOM 835 N N . ILE A 1 104 ? -5.284 8.907 -18.170 1.00 82.31 104 ILE A N 1
ATOM 836 C CA . ILE A 1 104 ? -6.158 7.750 -17.981 1.00 82.31 104 ILE A CA 1
ATOM 837 C C . ILE A 1 104 ? -6.363 6.978 -19.293 1.00 82.31 104 ILE A C 1
ATOM 839 O O . ILE A 1 104 ? -6.642 7.568 -20.339 1.00 82.31 104 ILE A O 1
ATOM 843 N N . GLY A 1 105 ? -6.197 5.652 -19.243 1.00 77.31 105 GLY A N 1
ATOM 844 C CA . GLY A 1 105 ? -6.369 4.752 -20.389 1.00 77.31 105 GLY A CA 1
ATOM 845 C C . GLY A 1 105 ? -5.328 4.879 -21.509 1.00 77.31 105 GLY A C 1
ATOM 846 O O . GLY A 1 105 ? -5.453 4.194 -22.525 1.00 77.31 105 GLY A O 1
ATOM 847 N N . LYS A 1 106 ? -4.305 5.735 -21.371 1.00 87.19 106 LYS A N 1
ATOM 848 C CA . LYS A 1 106 ? -3.217 5.839 -22.356 1.00 87.19 106 LYS A CA 1
ATOM 849 C C . LYS A 1 106 ? -2.151 4.775 -22.125 1.00 87.19 106 LYS A C 1
ATOM 851 O O . LYS A 1 106 ? -1.867 4.385 -20.995 1.00 87.19 106 LYS A O 1
ATOM 856 N N . SER A 1 107 ? -1.546 4.315 -23.216 1.00 91.38 107 SER A N 1
ATOM 857 C CA . SER A 1 107 ? -0.406 3.401 -23.178 1.00 91.38 107 SER A CA 1
ATOM 858 C C . SER A 1 107 ? 0.890 4.155 -22.912 1.00 91.38 107 SER A C 1
ATOM 860 O O . SER A 1 107 ? 1.110 5.244 -23.443 1.00 91.38 107 SER A O 1
ATOM 862 N N . TYR A 1 108 ? 1.756 3.534 -22.127 1.00 94.25 108 TYR A N 1
ATOM 863 C CA . TYR A 1 108 ? 3.072 4.021 -21.771 1.00 94.25 108 TYR A CA 1
ATOM 864 C C . TYR A 1 108 ? 4.106 2.920 -21.981 1.00 94.25 108 TYR A C 1
ATOM 866 O O . TYR A 1 108 ? 3.896 1.772 -21.592 1.00 94.25 108 TYR A O 1
ATOM 874 N N . PHE A 1 109 ? 5.239 3.285 -22.568 1.00 95.19 109 PHE A N 1
ATOM 875 C CA . PHE A 1 109 ? 6.434 2.458 -22.649 1.00 95.19 109 PHE A CA 1
ATOM 876 C C . PHE A 1 10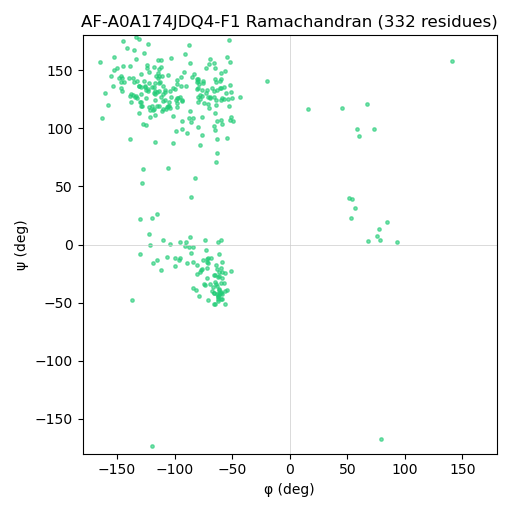9 ? 7.394 2.870 -21.536 1.00 95.19 109 PHE A C 1
ATOM 878 O O . PHE A 1 109 ? 7.834 4.020 -21.478 1.00 95.19 109 PHE A O 1
ATOM 885 N N . ILE A 1 110 ? 7.697 1.934 -20.644 1.00 95.19 110 ILE A N 1
ATOM 886 C CA . ILE A 1 110 ? 8.587 2.128 -19.502 1.00 95.19 110 ILE A CA 1
ATOM 887 C C . ILE A 1 110 ? 9.898 1.433 -19.826 1.00 95.19 110 ILE A C 1
ATOM 889 O O . ILE A 1 110 ? 9.918 0.220 -20.017 1.00 95.19 110 ILE A O 1
ATOM 893 N N . PHE A 1 111 ? 10.984 2.191 -19.867 1.00 95.56 111 PHE A N 1
ATOM 894 C CA . PHE A 1 111 ? 12.340 1.691 -20.029 1.00 95.56 111 PHE A CA 1
ATOM 895 C C . PHE A 1 111 ? 13.093 1.838 -18.710 1.00 95.56 111 PHE A C 1
ATOM 897 O O . PHE A 1 111 ? 13.052 2.890 -18.074 1.00 95.56 111 PHE A O 1
ATOM 904 N N . VAL A 1 112 ? 13.785 0.780 -18.303 1.00 93.81 112 VAL A N 1
ATOM 905 C CA . VAL A 1 112 ? 14.606 0.758 -17.095 1.00 93.81 112 VAL A CA 1
ATOM 906 C C . VAL A 1 112 ? 15.997 0.238 -17.423 1.00 93.81 112 VAL A C 1
ATOM 908 O O . VAL A 1 112 ? 16.146 -0.755 -18.136 1.00 93.81 112 VAL A O 1
ATOM 911 N N . LYS A 1 113 ? 17.029 0.895 -16.895 1.00 91.88 113 LYS A N 1
ATOM 912 C CA . LYS A 1 113 ? 18.425 0.481 -17.054 1.00 91.88 113 LYS A CA 1
ATOM 913 C C . LYS A 1 113 ? 19.164 0.594 -15.734 1.00 91.88 113 LYS A C 1
ATOM 915 O O . LYS A 1 113 ? 19.114 1.636 -15.096 1.00 91.88 113 LYS A O 1
ATOM 920 N N . THR A 1 114 ? 19.844 -0.461 -15.308 1.00 87.88 114 THR A N 1
ATOM 921 C CA . THR A 1 114 ? 20.576 -0.480 -14.032 1.00 87.88 114 THR A CA 1
ATOM 922 C C . THR A 1 114 ? 22.018 -0.031 -14.212 1.00 87.88 114 THR A C 1
ATOM 924 O O . THR A 1 114 ? 22.537 -0.001 -15.322 1.00 87.88 114 THR A O 1
ATOM 927 N N . LYS A 1 115 ? 22.705 0.318 -13.125 1.00 83.19 115 LYS A N 1
ATOM 928 C CA . LYS A 1 115 ? 24.167 0.458 -13.148 1.00 83.19 115 LYS A CA 1
ATOM 929 C C . LYS A 1 115 ? 24.820 -0.919 -13.065 1.00 83.19 115 LYS A C 1
ATOM 931 O O . LYS A 1 115 ? 24.419 -1.739 -12.238 1.00 83.19 115 LYS A O 1
ATOM 936 N N . LYS A 1 116 ? 25.874 -1.162 -13.849 1.00 73.75 116 LYS A N 1
ATOM 937 C CA . LYS A 1 116 ? 26.693 -2.371 -13.684 1.00 73.75 116 LYS A CA 1
ATOM 938 C C . LYS A 1 116 ? 27.618 -2.234 -12.483 1.00 73.75 116 LYS A C 1
ATOM 940 O O . LYS A 1 116 ? 28.401 -1.288 -12.405 1.00 73.75 116 LYS A O 1
ATOM 945 N N . TYR A 1 117 ? 27.597 -3.213 -11.588 1.00 64.00 117 TYR A N 1
ATOM 946 C CA . TYR A 1 117 ? 28.596 -3.331 -10.530 1.00 64.00 117 TYR A CA 1
ATOM 947 C C . TYR A 1 117 ? 29.894 -3.972 -11.069 1.00 64.00 117 TYR A C 1
ATOM 949 O O . TYR A 1 117 ? 29.811 -4.913 -11.862 1.00 64.00 117 TYR A O 1
ATOM 957 N N . PRO A 1 118 ? 31.099 -3.509 -10.675 1.00 63.91 118 PRO A N 1
ATOM 958 C CA . PRO A 1 118 ? 31.399 -2.387 -9.776 1.00 63.91 118 PRO A CA 1
ATOM 959 C C . PRO A 1 118 ? 31.576 -1.034 -10.490 1.00 63.91 118 PRO A C 1
ATOM 961 O O . PRO A 1 118 ? 31.831 -0.035 -9.830 1.00 63.91 118 PRO A O 1
ATOM 964 N N . SER A 1 119 ? 31.472 -0.985 -11.823 1.00 66.38 119 SER A N 1
ATOM 965 C CA . SER A 1 119 ? 31.719 0.222 -12.635 1.00 66.38 119 SER A CA 1
ATOM 966 C C . SER A 1 119 ? 30.783 1.396 -12.327 1.00 66.38 119 SER A C 1
ATOM 968 O O . SER A 1 119 ? 31.129 2.536 -12.610 1.00 66.38 119 SER A O 1
ATOM 970 N N . LEU A 1 120 ? 29.599 1.115 -11.776 1.00 71.50 120 LEU A N 1
ATOM 971 C CA . LEU A 1 120 ? 28.5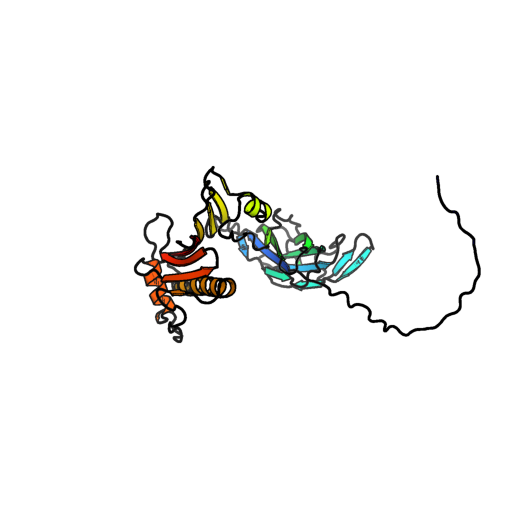17 2.066 -11.517 1.00 71.50 120 LEU A CA 1
ATOM 972 C C . LEU A 1 120 ? 28.086 2.886 -12.754 1.00 71.50 120 LEU A C 1
ATOM 974 O O . LEU A 1 120 ? 27.486 3.949 -12.608 1.00 71.50 120 LEU A O 1
ATOM 978 N N . ASP A 1 121 ? 28.352 2.377 -13.961 1.00 74.19 121 ASP A N 1
ATOM 979 C CA . ASP A 1 121 ? 27.994 3.001 -15.238 1.00 74.19 121 ASP A CA 1
ATOM 980 C C . ASP A 1 121 ? 26.717 2.367 -15.815 1.00 74.19 121 ASP A C 1
ATOM 982 O O . ASP A 1 121 ? 26.578 1.138 -15.869 1.00 74.19 121 ASP A O 1
ATOM 986 N N . PHE A 1 122 ? 25.790 3.215 -16.265 1.00 74.94 122 PHE A N 1
ATOM 987 C CA . PHE A 1 122 ? 24.591 2.807 -16.993 1.00 74.94 122 PHE A CA 1
ATOM 988 C C . PHE A 1 122 ? 24.899 2.329 -18.408 1.00 74.94 122 PHE A C 1
ATOM 990 O O . PHE A 1 122 ? 24.180 1.471 -18.910 1.00 74.94 122 PHE A O 1
ATOM 997 N N . ASN A 1 123 ? 25.957 2.809 -19.066 1.00 75.38 123 ASN A N 1
ATOM 998 C CA . ASN A 1 123 ? 26.324 2.366 -20.421 1.00 75.38 123 ASN A CA 1
ATOM 999 C C . ASN A 1 123 ? 26.710 0.885 -20.481 1.00 75.38 123 ASN A C 1
ATOM 1001 O O . ASN A 1 123 ? 26.693 0.276 -21.551 1.00 75.38 123 ASN A O 1
ATOM 1005 N N . GLU A 1 124 ? 27.024 0.300 -19.328 1.00 75.94 124 GLU A N 1
ATOM 1006 C CA . GLU A 1 124 ? 27.320 -1.119 -19.173 1.00 75.94 124 GLU A CA 1
ATOM 1007 C C . GLU A 1 124 ? 26.227 -1.875 -18.408 1.00 75.94 124 GLU A C 1
ATOM 1009 O O . GLU A 1 124 ? 26.383 -3.057 -18.131 1.00 75.94 124 GLU A O 1
ATOM 1014 N N . GLY A 1 125 ? 25.129 -1.212 -18.059 1.00 82.50 125 GLY A N 1
ATOM 1015 C CA . GLY A 1 125 ? 24.005 -1.781 -17.331 1.00 82.50 125 GLY A CA 1
ATOM 1016 C C . GLY A 1 125 ? 23.173 -2.785 -18.114 1.00 82.50 125 GLY A C 1
ATOM 1017 O O . GLY A 1 125 ? 23.081 -2.698 -19.342 1.00 82.50 125 GLY A O 1
ATOM 1018 N N . ALA A 1 126 ? 22.495 -3.687 -17.405 1.00 88.25 126 ALA A N 1
ATOM 1019 C CA . ALA A 1 126 ? 21.376 -4.425 -17.979 1.00 88.25 126 ALA A CA 1
ATOM 1020 C C . ALA A 1 126 ? 20.166 -3.503 -18.132 1.00 88.25 126 ALA A C 1
ATOM 1022 O O . ALA A 1 126 ? 20.007 -2.533 -17.385 1.00 88.25 126 ALA A O 1
ATOM 1023 N N . TYR A 1 127 ? 19.317 -3.799 -19.108 1.00 91.94 127 TYR A N 1
ATOM 1024 C CA . TYR A 1 127 ? 18.127 -3.004 -19.375 1.00 91.94 127 TYR A CA 1
ATOM 1025 C C . TYR A 1 127 ? 16.903 -3.883 -19.571 1.00 91.94 127 TYR A C 1
ATOM 1027 O O . TYR A 1 127 ? 16.988 -5.074 -19.867 1.00 91.94 127 TYR A O 1
ATOM 1035 N N . SER A 1 128 ? 15.745 -3.271 -19.402 1.00 92.31 128 SER A N 1
ATOM 1036 C CA . SER A 1 128 ? 14.463 -3.909 -19.615 1.00 92.31 128 SER A CA 1
ATOM 1037 C C . SER A 1 128 ? 13.424 -2.867 -20.002 1.00 92.31 128 SER A C 1
ATOM 1039 O O . SER A 1 128 ? 13.615 -1.669 -19.788 1.00 92.31 128 SER A O 1
ATOM 1041 N N . TYR A 1 129 ? 12.317 -3.309 -20.585 1.00 93.12 129 TYR A N 1
ATOM 1042 C CA . TYR A 1 129 ? 11.209 -2.426 -20.922 1.00 93.12 129 TYR A CA 1
ATOM 1043 C C . TYR A 1 129 ? 9.867 -3.149 -20.878 1.00 93.12 129 TYR A C 1
ATOM 1045 O O . TYR A 1 129 ? 9.804 -4.358 -21.109 1.00 93.12 129 TYR A O 1
ATOM 1053 N N . LYS A 1 130 ? 8.799 -2.405 -20.587 1.00 90.06 130 LYS A N 1
ATOM 1054 C CA . LYS A 1 130 ? 7.430 -2.923 -20.505 1.00 90.06 130 LYS A CA 1
ATOM 1055 C C . LYS A 1 130 ? 6.437 -1.882 -20.990 1.00 90.06 130 LYS A C 1
ATOM 1057 O O . LYS A 1 130 ? 6.596 -0.693 -20.721 1.00 90.06 130 LYS A O 1
ATOM 1062 N N . TYR A 1 131 ? 5.399 -2.346 -21.675 1.00 89.50 131 TYR A N 1
ATOM 1063 C CA . TYR A 1 131 ? 4.235 -1.523 -21.966 1.00 89.50 131 TYR A CA 1
ATOM 1064 C C . TYR A 1 131 ? 3.212 -1.657 -20.849 1.00 89.50 131 TYR A C 1
ATOM 1066 O O . TYR A 1 131 ? 2.926 -2.757 -20.377 1.00 89.50 131 TYR A O 1
ATOM 1074 N N . VAL A 1 132 ? 2.648 -0.525 -20.455 1.00 86.75 132 VAL A N 1
ATOM 1075 C CA . VAL A 1 132 ? 1.617 -0.423 -19.430 1.00 86.75 132 VAL A CA 1
ATOM 1076 C C . VAL A 1 132 ? 0.503 0.461 -19.960 1.00 86.75 132 VAL A C 1
ATOM 1078 O O . VAL A 1 132 ? 0.763 1.461 -20.621 1.00 86.75 132 VAL A O 1
ATOM 1081 N N . VAL A 1 133 ? -0.746 0.106 -19.681 1.00 84.56 133 VAL A N 1
ATOM 1082 C CA . VAL A 1 133 ? -1.884 1.001 -19.906 1.00 84.56 133 VAL A CA 1
ATOM 1083 C C . VAL A 1 133 ? -2.208 1.662 -18.575 1.00 84.56 133 VAL A C 1
ATOM 1085 O O . VAL A 1 133 ? -2.373 0.972 -17.570 1.00 84.56 133 VAL A O 1
ATOM 1088 N N . ALA A 1 134 ? -2.256 2.990 -18.564 1.00 78.44 134 ALA A N 1
ATOM 1089 C CA . ALA A 1 134 ? -2.626 3.752 -17.385 1.00 78.44 134 ALA A CA 1
ATOM 1090 C C . ALA A 1 134 ? -4.050 3.383 -16.927 1.00 78.44 134 ALA A C 1
ATOM 1092 O O . ALA A 1 134 ? -4.919 3.171 -17.785 1.00 78.44 134 ALA A O 1
ATOM 1093 N N . PRO A 1 135 ? -4.306 3.318 -15.609 1.00 73.06 135 PRO A N 1
ATOM 1094 C CA . PRO A 1 135 ? -5.623 3.003 -15.070 1.00 73.06 135 PRO A CA 1
ATOM 1095 C C . PRO A 1 135 ? -6.757 3.862 -15.642 1.00 73.06 135 PRO A C 1
ATOM 1097 O O . PRO A 1 135 ? -6.543 4.972 -16.135 1.00 73.06 135 PRO A O 1
ATOM 1100 N N . LEU A 1 136 ? -7.987 3.341 -15.568 1.00 74.50 136 LEU A N 1
ATOM 1101 C CA . LEU A 1 136 ? -9.183 4.027 -16.074 1.00 74.50 136 LEU A CA 1
ATOM 1102 C C . LEU A 1 136 ? -9.780 5.030 -15.063 1.00 74.50 136 LEU A C 1
ATOM 1104 O O . LEU A 1 136 ? -10.763 5.704 -15.372 1.0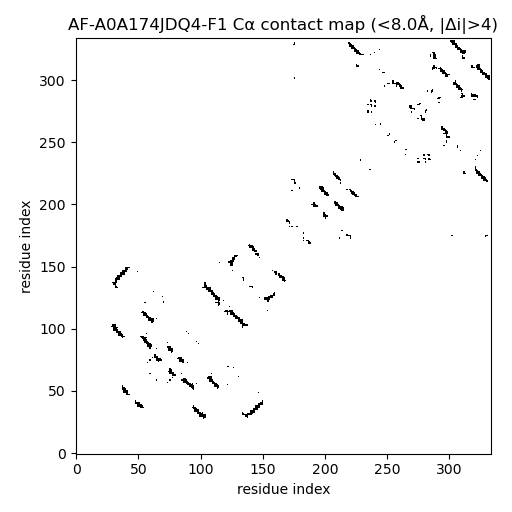0 74.50 136 LEU A O 1
ATOM 1108 N N . ASN A 1 137 ? -9.196 5.141 -13.867 1.00 68.56 137 ASN A N 1
ATOM 1109 C CA . ASN A 1 137 ? -9.707 5.936 -12.754 1.00 68.56 137 ASN A CA 1
ATOM 1110 C C . ASN A 1 137 ? -8.576 6.731 -12.073 1.00 68.56 137 ASN A C 1
ATOM 1112 O O . ASN A 1 137 ? -7.458 6.244 -11.937 1.00 68.56 137 ASN A O 1
ATOM 1116 N N . GLU A 1 138 ? -8.882 7.957 -11.640 1.00 66.69 138 GLU A N 1
ATOM 1117 C CA . GLU A 1 138 ? -7.923 8.923 -11.076 1.00 66.69 138 GLU A CA 1
ATOM 1118 C C . GLU A 1 138 ? -7.298 8.470 -9.752 1.00 66.69 138 GLU A C 1
ATOM 1120 O O . GLU A 1 138 ? -6.187 8.866 -9.416 1.00 66.69 138 GLU A O 1
ATOM 1125 N N . ASN A 1 139 ? -8.007 7.616 -9.010 1.00 65.12 139 ASN A N 1
ATOM 1126 C CA . ASN A 1 139 ? -7.557 7.097 -7.717 1.00 65.12 139 ASN A CA 1
ATOM 1127 C C . ASN A 1 139 ? -6.857 5.734 -7.824 1.00 65.12 139 ASN A C 1
ATOM 1129 O O . ASN A 1 139 ? -6.537 5.129 -6.802 1.00 65.12 139 ASN A O 1
ATOM 1133 N N . GLU A 1 140 ? -6.689 5.208 -9.036 1.00 59.81 140 GLU A N 1
ATOM 1134 C CA . GLU A 1 140 ? -6.037 3.925 -9.260 1.00 59.81 140 GLU A CA 1
ATOM 1135 C C . GLU A 1 140 ? -4.548 4.128 -9.570 1.00 59.81 140 GLU A C 1
ATOM 1137 O O . GLU A 1 140 ? -4.164 5.001 -10.353 1.00 59.81 140 GLU A O 1
ATOM 1142 N N . GLU A 1 141 ? -3.705 3.293 -8.962 1.00 73.38 141 GLU A N 1
ATOM 1143 C CA . GLU A 1 141 ? -2.286 3.186 -9.278 1.00 73.38 141 GLU A CA 1
ATOM 1144 C C . GLU A 1 141 ? -2.012 1.806 -9.881 1.00 73.38 141 GLU A C 1
ATOM 1146 O O . GLU A 1 141 ? -2.622 0.804 -9.511 1.00 73.38 141 GLU A O 1
ATOM 1151 N N . ILE A 1 142 ? -1.092 1.733 -10.835 1.00 74.44 142 ILE A N 1
ATOM 1152 C CA . ILE A 1 142 ? -0.533 0.467 -11.305 1.00 74.44 142 ILE A CA 1
ATOM 1153 C C . ILE A 1 142 ? 0.926 0.391 -10.889 1.00 74.44 142 ILE A C 1
ATOM 1155 O O . ILE A 1 142 ? 1.704 1.300 -11.160 1.00 74.44 142 ILE A O 1
ATOM 1159 N N . GLU A 1 143 ? 1.298 -0.685 -10.216 1.00 80.50 143 GLU A N 1
ATOM 1160 C CA . GLU A 1 143 ? 2.654 -0.957 -9.779 1.00 80.50 143 GLU A CA 1
ATOM 1161 C C . GLU A 1 143 ? 3.305 -1.996 -10.691 1.00 80.50 143 GLU A C 1
ATOM 1163 O O . GLU A 1 143 ? 2.787 -3.086 -10.937 1.00 80.50 143 GLU A O 1
ATOM 1168 N N . VAL A 1 144 ? 4.471 -1.645 -11.214 1.00 83.06 144 VAL A N 1
ATOM 1169 C CA . VAL A 1 144 ? 5.299 -2.532 -12.018 1.00 83.06 144 VAL A CA 1
ATOM 1170 C C . VAL A 1 144 ? 6.640 -2.709 -11.327 1.00 83.06 144 VAL A C 1
ATOM 1172 O O . VAL A 1 144 ? 7.374 -1.744 -11.112 1.00 83.06 144 VAL A O 1
ATOM 1175 N N . ASN A 1 145 ? 6.958 -3.953 -10.976 1.00 83.62 145 ASN A N 1
ATOM 1176 C CA . ASN A 1 145 ? 8.242 -4.309 -10.384 1.00 83.62 145 ASN A CA 1
ATOM 1177 C C . ASN A 1 145 ? 9.126 -4.998 -11.429 1.00 83.62 145 ASN A C 1
ATOM 1179 O O . ASN A 1 145 ? 8.677 -5.919 -12.112 1.00 83.62 145 ASN A O 1
ATOM 1183 N N . LYS A 1 146 ? 10.383 -4.564 -11.548 1.00 85.19 146 LYS A N 1
ATOM 1184 C CA . LYS A 1 146 ? 11.412 -5.260 -12.325 1.00 85.19 146 LYS A CA 1
ATOM 1185 C C . LYS A 1 146 ? 12.539 -5.695 -11.402 1.00 85.19 146 LYS A C 1
ATOM 1187 O O . LYS A 1 146 ? 13.276 -4.860 -10.885 1.00 85.19 146 LYS A O 1
ATOM 1192 N N . VAL A 1 147 ? 12.733 -7.006 -11.298 1.00 81.75 147 VAL A N 1
ATOM 1193 C CA . VAL A 1 147 ? 13.877 -7.603 -10.607 1.00 81.75 147 VAL A CA 1
ATOM 1194 C C . VAL A 1 147 ? 14.948 -7.971 -11.631 1.00 81.75 147 VAL A C 1
ATOM 1196 O O . VAL A 1 147 ? 14.680 -8.714 -12.571 1.00 81.75 147 VAL A O 1
ATOM 1199 N N . PHE A 1 148 ? 16.156 -7.435 -11.484 1.00 79.06 148 PHE A N 1
ATOM 1200 C CA . PHE A 1 148 ? 17.306 -7.755 -12.327 1.00 79.06 148 PHE A CA 1
ATOM 1201 C C . PHE A 1 148 ? 18.146 -8.895 -11.751 1.00 79.06 148 PHE A C 1
ATOM 1203 O O . PHE A 1 148 ? 18.281 -9.037 -10.532 1.00 79.06 148 PHE A O 1
ATOM 1210 N N . THR A 1 149 ? 18.770 -9.687 -12.620 1.00 75.62 149 THR A N 1
ATOM 1211 C CA . THR A 1 149 ? 19.739 -10.695 -12.175 1.00 75.62 149 THR A CA 1
ATOM 1212 C C . THR A 1 149 ? 21.075 -10.046 -11.802 1.00 75.62 149 THR A C 1
ATOM 1214 O O . THR A 1 149 ? 21.629 -9.226 -12.540 1.00 75.62 149 THR A O 1
ATOM 1217 N N . PHE A 1 150 ? 21.634 -10.408 -10.646 1.00 62.84 150 PHE A N 1
ATOM 1218 C CA . PHE A 1 150 ? 22.997 -10.016 -10.290 1.00 62.84 150 PHE A CA 1
ATOM 1219 C C . PHE A 1 150 ? 23.973 -10.803 -11.167 1.00 62.84 150 PHE A C 1
ATOM 1221 O O . PHE A 1 150 ? 23.895 -12.027 -11.253 1.00 62.84 150 PHE A O 1
ATOM 1228 N N . ASN A 1 151 ? 24.876 -10.086 -11.844 1.00 59.34 151 ASN A N 1
ATOM 1229 C CA . ASN A 1 151 ? 25.765 -10.555 -12.924 1.00 59.34 151 ASN A CA 1
ATOM 1230 C C . ASN A 1 151 ? 25.186 -10.569 -14.347 1.00 59.34 151 ASN A C 1
ATOM 1232 O O . ASN A 1 151 ? 25.759 -11.216 -15.231 1.00 59.34 151 ASN A O 1
ATOM 1236 N N . ALA A 1 152 ? 24.116 -9.822 -14.614 1.00 61.34 152 ALA A N 1
ATOM 1237 C CA . ALA A 1 152 ? 23.710 -9.557 -15.987 1.00 61.34 152 ALA A CA 1
ATOM 1238 C C . ALA A 1 152 ? 24.886 -9.007 -16.821 1.00 61.34 152 ALA A C 1
ATOM 1240 O O . ALA A 1 152 ? 25.679 -8.175 -16.360 1.00 61.34 152 ALA A O 1
ATOM 1241 N N . ARG A 1 153 ? 25.034 -9.492 -18.059 1.00 67.19 153 ARG A N 1
ATOM 1242 C CA . ARG A 1 153 ? 26.098 -9.032 -18.960 1.00 67.19 153 ARG A CA 1
ATOM 1243 C C . ARG A 1 153 ? 25.877 -7.564 -19.334 1.00 67.19 153 ARG A C 1
ATOM 1245 O O . ARG A 1 153 ? 24.736 -7.096 -19.329 1.00 67.19 153 ARG A O 1
ATOM 1252 N N . PRO A 1 154 ? 26.942 -6.841 -19.729 1.00 74.19 154 PRO A N 1
ATOM 1253 C CA . PRO A 1 154 ? 26.781 -5.469 -20.172 1.00 74.19 154 PRO A CA 1
ATOM 1254 C C . PRO A 1 154 ? 25.778 -5.349 -21.311 1.00 74.19 154 PRO A C 1
ATOM 1256 O O . PRO A 1 154 ? 25.885 -6.084 -22.294 1.00 74.19 154 PRO A O 1
ATOM 1259 N N . ASN A 1 155 ? 24.826 -4.421 -21.180 1.00 81.38 155 ASN A N 1
ATOM 1260 C CA . ASN A 1 155 ? 23.770 -4.196 -22.168 1.00 81.38 155 ASN A CA 1
ATOM 1261 C C . ASN A 1 155 ? 22.934 -5.450 -22.474 1.00 81.38 155 ASN A C 1
ATOM 1263 O O . ASN A 1 155 ? 22.453 -5.628 -23.593 1.00 81.38 155 ASN A O 1
ATOM 1267 N N . GLN A 1 156 ? 22.763 -6.333 -21.491 1.00 86.50 156 GLN A N 1
ATOM 1268 C CA . GLN A 1 156 ? 21.860 -7.467 -21.608 1.00 86.50 156 GLN A CA 1
ATOM 1269 C C . GLN A 1 156 ? 20.414 -7.009 -21.401 1.00 86.50 156 GLN A C 1
ATOM 1271 O O . GLN A 1 156 ? 20.103 -6.344 -20.412 1.00 86.50 156 GLN A O 1
ATOM 1276 N N . TYR A 1 157 ? 19.542 -7.385 -22.337 1.00 89.69 157 TYR A N 1
ATOM 1277 C CA . TYR A 1 157 ? 18.104 -7.318 -22.122 1.00 89.69 157 TYR A CA 1
ATOM 1278 C C . TYR A 1 157 ? 17.690 -8.412 -21.140 1.00 89.69 157 TYR A C 1
ATOM 1280 O O . TYR A 1 157 ? 18.071 -9.574 -21.306 1.00 89.69 157 TYR A O 1
ATOM 1288 N N . GLU A 1 158 ? 16.885 -8.045 -20.154 1.00 86.69 158 GLU A N 1
ATOM 1289 C CA . GLU A 1 158 ? 16.174 -8.998 -19.316 1.00 86.69 158 GLU A CA 1
ATOM 1290 C C . GLU A 1 158 ? 14.674 -8.811 -19.475 1.00 86.69 158 GLU A C 1
ATOM 1292 O O . GLU A 1 158 ? 14.183 -7.684 -19.433 1.00 86.69 158 GLU A O 1
ATOM 1297 N N . GLU A 1 159 ? 13.935 -9.906 -19.607 1.00 82.75 159 GLU A N 1
ATOM 1298 C CA . GLU A 1 159 ? 12.475 -9.856 -19.602 1.00 82.75 159 GLU A CA 1
ATOM 1299 C C . GLU A 1 159 ? 11.957 -9.387 -18.235 1.00 82.75 159 GLU A C 1
ATOM 1301 O O . GLU A 1 159 ? 12.614 -9.545 -17.198 1.00 82.75 159 GLU A O 1
ATOM 1306 N N . TRP A 1 160 ? 10.786 -8.752 -18.234 1.00 77.25 160 TRP A N 1
ATOM 1307 C CA . TRP A 1 160 ? 10.088 -8.464 -16.988 1.00 77.25 160 TRP A CA 1
ATOM 1308 C C . TRP A 1 160 ? 9.510 -9.758 -16.442 1.00 77.25 160 TRP A C 1
ATOM 1310 O O . TRP A 1 160 ? 8.787 -10.455 -17.155 1.00 77.25 160 TRP A O 1
ATOM 1320 N N . ASP A 1 161 ? 9.760 -10.019 -15.162 1.00 60.72 161 ASP A N 1
ATOM 1321 C CA . ASP A 1 161 ? 8.960 -10.981 -14.420 1.00 60.72 161 ASP A CA 1
ATOM 1322 C C . ASP A 1 161 ? 7.496 -10.505 -14.505 1.00 60.72 161 ASP A C 1
ATOM 1324 O O . ASP A 1 161 ? 7.203 -9.305 -14.485 1.00 60.72 161 ASP A O 1
ATOM 1328 N N . SER A 1 162 ? 6.575 -11.423 -14.761 1.00 49.38 162 SER A N 1
ATOM 1329 C CA . SER A 1 162 ? 5.258 -11.170 -15.361 1.00 49.38 162 SER A CA 1
ATOM 1330 C C . SER A 1 162 ? 4.293 -10.264 -14.584 1.00 49.38 162 SER A C 1
ATOM 1332 O O . SER A 1 162 ? 3.195 -9.999 -15.070 1.00 49.38 162 SER A O 1
ATOM 1334 N N . ASP A 1 163 ? 4.668 -9.706 -13.442 1.00 49.59 163 ASP A N 1
ATOM 1335 C CA . ASP A 1 163 ? 3.707 -9.136 -12.510 1.00 49.59 163 ASP A CA 1
ATOM 1336 C C . ASP A 1 163 ? 3.532 -7.633 -12.765 1.00 49.59 163 ASP A C 1
ATOM 1338 O O . ASP A 1 163 ? 4.356 -6.783 -12.428 1.00 49.59 163 ASP A O 1
ATOM 1342 N N . ILE A 1 164 ? 2.455 -7.300 -13.480 1.00 48.50 164 ILE A N 1
ATOM 1343 C CA . ILE A 1 164 ? 1.806 -6.000 -13.325 1.00 48.50 164 ILE A CA 1
ATOM 1344 C C . ILE A 1 164 ? 0.867 -6.160 -12.137 1.00 48.50 164 ILE A C 1
ATOM 1346 O O . ILE A 1 164 ? -0.157 -6.833 -12.253 1.00 48.50 164 ILE A O 1
ATOM 1350 N N . THR A 1 165 ? 1.196 -5.541 -11.015 1.00 48.22 165 THR A N 1
ATOM 1351 C CA . THR A 1 165 ? 0.286 -5.473 -9.877 1.00 48.22 165 THR A CA 1
ATOM 1352 C C . THR A 1 165 ? -0.467 -4.165 -10.030 1.00 48.22 165 THR A C 1
ATOM 1354 O O . THR A 1 165 ? 0.106 -3.102 -9.839 1.00 48.22 165 THR A O 1
ATOM 1357 N N . LEU A 1 166 ? -1.741 -4.181 -10.421 1.00 38.28 166 LEU A N 1
ATOM 1358 C CA . LEU A 1 166 ? -2.565 -2.983 -10.244 1.00 38.28 166 LEU A CA 1
ATOM 1359 C C . LEU A 1 166 ? -2.568 -2.684 -8.744 1.00 38.28 166 LEU A C 1
ATOM 1361 O O . LEU A 1 166 ? -3.164 -3.433 -7.981 1.00 38.28 166 LEU A O 1
ATOM 1365 N N . ASN A 1 167 ? -1.866 -1.636 -8.310 1.00 40.38 167 ASN A N 1
ATOM 1366 C CA . ASN A 1 167 ? -1.938 -1.169 -6.933 1.00 40.38 167 ASN A CA 1
ATOM 1367 C C . ASN A 1 167 ? -3.172 -0.277 -6.801 1.00 40.38 167 ASN A C 1
ATOM 1369 O O . ASN A 1 167 ? -3.128 0.906 -6.473 1.00 40.38 167 ASN A O 1
ATOM 1373 N N . THR A 1 168 ? -4.311 -0.870 -7.132 1.00 35.62 168 THR A N 1
ATOM 1374 C CA . THR A 1 168 ? -5.574 -0.399 -6.614 1.00 35.62 168 THR A CA 1
ATOM 1375 C C . THR A 1 168 ? -5.666 -0.971 -5.216 1.00 35.62 168 THR A C 1
ATOM 1377 O O . THR A 1 168 ? -5.301 -2.119 -4.992 1.00 35.62 168 THR A O 1
ATOM 1380 N N . SER A 1 169 ? -6.065 -0.167 -4.241 1.00 37.03 169 SER A N 1
ATOM 1381 C CA . SER A 1 169 ? -6.362 -0.644 -2.894 1.00 37.03 169 SER A CA 1
ATOM 1382 C C . SER A 1 169 ? -7.405 -1.772 -2.994 1.00 37.03 169 SER A C 1
ATOM 1384 O O . SER A 1 169 ? -8.602 -1.504 -3.051 1.00 37.03 169 SER A O 1
ATOM 1386 N N . ASP A 1 170 ? -6.950 -3.022 -3.093 1.00 36.06 170 ASP A N 1
ATOM 1387 C CA . ASP A 1 170 ? -7.725 -4.177 -3.577 1.00 36.06 170 ASP A CA 1
ATOM 1388 C C . ASP A 1 170 ? -8.551 -4.849 -2.476 1.00 36.06 170 ASP A C 1
ATOM 1390 O O . ASP A 1 170 ? -8.612 -6.072 -2.392 1.00 36.06 170 ASP A O 1
ATOM 1394 N N . TYR A 1 171 ? -9.174 -4.053 -1.609 1.00 42.88 171 TYR A N 1
ATOM 1395 C CA . TYR A 1 171 ? -10.097 -4.577 -0.606 1.00 42.88 171 TYR A CA 1
ATOM 1396 C C . TYR A 1 171 ? -11.379 -3.775 -0.649 1.00 42.88 171 TYR A C 1
ATOM 1398 O O . TYR A 1 171 ? -11.423 -2.598 -0.268 1.00 42.88 171 TYR A O 1
ATOM 1406 N N . TYR A 1 172 ? -12.451 -4.436 -1.071 1.00 44.88 172 TYR A N 1
ATOM 1407 C CA . TYR A 1 172 ? -13.774 -3.963 -0.734 1.00 44.88 172 TYR A CA 1
ATOM 1408 C C . TYR A 1 172 ? -13.924 -4.092 0.782 1.00 44.88 172 TYR A C 1
ATOM 1410 O O . TYR A 1 172 ? -14.135 -5.182 1.298 1.00 44.88 172 TYR A O 1
ATOM 1418 N N . VAL A 1 173 ? -13.803 -2.985 1.523 1.00 45.12 173 VAL A N 1
ATOM 1419 C CA . VAL A 1 173 ? -14.097 -2.971 2.964 1.00 45.12 173 VAL A CA 1
ATOM 1420 C C . VAL A 1 173 ? -15.577 -3.309 3.135 1.00 45.12 173 VAL A C 1
ATOM 1422 O O . VAL A 1 173 ? -16.435 -2.423 3.082 1.00 45.12 173 VAL A O 1
ATOM 1425 N N . ALA A 1 174 ? -15.862 -4.604 3.279 1.00 47.22 174 ALA A N 1
ATOM 1426 C CA . ALA A 1 174 ? -17.211 -5.116 3.379 1.00 47.22 174 ALA A CA 1
ATOM 1427 C C . ALA A 1 174 ? -17.908 -4.445 4.556 1.00 47.22 174 ALA A C 1
ATOM 1429 O O . ALA A 1 174 ? -17.417 -4.427 5.688 1.00 47.22 174 ALA A O 1
ATOM 1430 N N . ARG A 1 175 ? -19.056 -3.853 4.263 1.00 44.72 175 ARG A N 1
ATOM 1431 C CA . ARG A 1 175 ? -19.937 -3.259 5.248 1.00 44.72 175 ARG A CA 1
ATOM 1432 C C . ARG A 1 175 ? -20.856 -4.347 5.770 1.00 44.72 175 ARG A C 1
ATOM 1434 O O . ARG A 1 175 ? -21.130 -5.360 5.125 1.00 44.72 175 ARG A O 1
ATOM 1441 N N . TYR A 1 176 ? -21.355 -4.118 6.972 1.00 40.69 176 TYR A N 1
ATOM 1442 C CA . TYR A 1 176 ? -22.384 -4.964 7.542 1.00 40.69 176 TYR A CA 1
ATOM 1443 C C . TYR A 1 176 ? -23.588 -5.083 6.587 1.00 40.69 176 TYR A C 1
ATOM 1445 O O . TYR A 1 176 ? -24.165 -4.071 6.178 1.00 40.69 176 TYR A O 1
ATOM 1453 N N . GLY A 1 177 ? -23.960 -6.322 6.249 1.00 46.38 177 GLY A N 1
ATOM 1454 C CA . GLY A 1 177 ? -25.086 -6.642 5.368 1.00 46.38 177 GLY A CA 1
ATOM 1455 C C . GLY A 1 177 ? -24.741 -6.815 3.885 1.00 46.38 177 GLY A C 1
ATOM 1456 O O . GLY A 1 177 ? -25.650 -7.067 3.095 1.00 46.38 177 GLY A O 1
ATOM 1457 N N . ASP A 1 178 ? -23.472 -6.707 3.489 1.00 54.09 178 ASP A N 1
ATOM 1458 C CA . ASP A 1 178 ? -23.079 -7.033 2.118 1.00 54.09 178 ASP A CA 1
ATOM 1459 C C . ASP A 1 178 ? -23.185 -8.535 1.851 1.00 54.09 178 ASP A C 1
ATOM 1461 O O . ASP A 1 178 ? -22.621 -9.354 2.578 1.00 54.09 178 ASP A O 1
ATOM 1465 N N . SER A 1 179 ? -23.897 -8.903 0.783 1.00 58.62 179 SER A N 1
ATOM 1466 C CA . SER A 1 179 ? -23.971 -10.297 0.356 1.00 58.62 179 SER A CA 1
ATOM 1467 C C . SER A 1 179 ? -22.626 -10.767 -0.199 1.00 58.62 179 SER A C 1
ATOM 1469 O O . SER A 1 179 ? -21.795 -9.974 -0.653 1.00 58.62 179 SER A O 1
ATOM 1471 N N . ARG A 1 180 ? -22.425 -12.086 -0.230 1.00 64.88 180 ARG A N 1
ATOM 1472 C CA . ARG A 1 180 ? -21.250 -12.686 -0.868 1.00 64.88 180 ARG A CA 1
ATOM 1473 C C . ARG A 1 180 ? -21.126 -12.293 -2.337 1.00 64.88 180 ARG A C 1
ATOM 1475 O O . ARG A 1 180 ? -20.010 -12.102 -2.804 1.00 64.88 180 ARG A O 1
ATOM 1482 N N . GLU A 1 181 ? -22.241 -12.103 -3.051 1.00 64.62 181 GLU A N 1
ATOM 1483 C CA . GLU A 1 181 ? -22.185 -11.574 -4.416 1.00 64.62 181 GLU A CA 1
ATOM 1484 C C . GLU A 1 181 ? -21.673 -10.131 -4.451 1.00 64.62 181 GLU A C 1
ATOM 1486 O O . GLU A 1 181 ? -20.867 -9.809 -5.315 1.00 64.62 181 GLU A O 1
ATOM 1491 N N . VAL A 1 182 ? -22.099 -9.261 -3.525 1.00 62.12 182 VAL A N 1
ATOM 1492 C CA . VAL A 1 182 ? -21.625 -7.865 -3.458 1.00 62.12 182 VAL A CA 1
ATOM 1493 C C . VAL A 1 182 ? -20.123 -7.799 -3.220 1.00 62.12 182 VAL A C 1
ATOM 1495 O O . VAL A 1 182 ? -19.444 -7.008 -3.874 1.00 62.12 182 VAL A O 1
ATOM 1498 N N . ILE A 1 183 ? -19.609 -8.647 -2.329 1.00 63.91 183 ILE A N 1
ATOM 1499 C CA . ILE A 1 183 ? -18.173 -8.755 -2.069 1.00 63.91 183 ILE A CA 1
ATOM 1500 C C . ILE A 1 183 ? -17.462 -9.285 -3.319 1.00 63.91 183 ILE A C 1
ATOM 1502 O O . ILE A 1 183 ? -16.577 -8.615 -3.835 1.00 63.91 183 ILE A O 1
ATOM 1506 N N . ASN A 1 184 ? -17.915 -10.398 -3.900 1.00 64.94 184 ASN A N 1
ATOM 1507 C CA . ASN A 1 184 ? -17.302 -10.982 -5.101 1.00 64.94 184 ASN A CA 1
ATOM 1508 C C . ASN A 1 184 ? -17.347 -10.069 -6.339 1.00 64.94 184 ASN A C 1
ATOM 1510 O O . ASN A 1 184 ? -16.499 -10.189 -7.215 1.00 64.94 184 ASN A O 1
ATOM 1514 N N . MET A 1 185 ? -18.338 -9.178 -6.448 1.00 57.53 185 MET A N 1
ATOM 1515 C CA . MET A 1 185 ? -18.427 -8.201 -7.541 1.00 57.53 185 MET A CA 1
ATOM 1516 C C . MET A 1 185 ? -17.460 -7.023 -7.376 1.00 57.53 185 MET A C 1
ATOM 1518 O O . MET A 1 185 ? -17.206 -6.311 -8.346 1.00 57.53 185 MET A O 1
ATOM 1522 N N . ARG A 1 186 ? -16.992 -6.762 -6.151 1.00 55.56 186 ARG A N 1
ATOM 1523 C CA . ARG A 1 186 ? -16.182 -5.583 -5.805 1.00 55.56 186 ARG A CA 1
ATOM 1524 C C . ARG A 1 186 ? -14.740 -5.935 -5.451 1.00 55.56 186 ARG A C 1
ATOM 1526 O O . ARG A 1 186 ? -13.878 -5.072 -5.574 1.00 55.56 186 ARG A O 1
ATOM 1533 N N . GLU A 1 187 ? -14.484 -7.174 -5.050 1.00 55.25 187 GLU A N 1
ATOM 1534 C CA . GLU A 1 187 ? -13.148 -7.730 -4.864 1.00 55.25 187 GLU A CA 1
ATOM 1535 C C . GLU A 1 187 ? -12.563 -8.173 -6.212 1.00 55.25 187 GLU A C 1
ATOM 1537 O O . GLU A 1 187 ? -13.233 -8.830 -7.010 1.00 55.25 187 GLU A O 1
ATOM 1542 N N . LYS A 1 188 ? -11.300 -7.814 -6.479 1.00 51.06 188 LYS A N 1
ATOM 1543 C CA . LYS A 1 188 ? -10.620 -8.134 -7.750 1.00 51.06 188 LYS A CA 1
ATOM 1544 C C . LYS A 1 188 ? -9.891 -9.489 -7.732 1.00 51.06 188 LYS A C 1
ATOM 1546 O O . LYS A 1 188 ? -9.583 -10.017 -8.799 1.00 51.06 188 LYS A O 1
ATOM 1551 N N . TYR A 1 189 ? -9.654 -10.087 -6.557 1.00 52.34 189 TYR A N 1
ATOM 1552 C CA . TYR A 1 189 ? -8.958 -11.377 -6.414 1.00 52.34 189 TYR A CA 1
ATOM 1553 C C . TYR A 1 189 ? -9.859 -12.506 -5.920 1.00 52.34 189 TYR A C 1
ATOM 1555 O O . TYR A 1 189 ? -10.882 -12.285 -5.282 1.00 52.34 189 TYR A O 1
ATOM 1563 N N . SER A 1 190 ? -9.434 -13.745 -6.180 1.00 57.25 190 SER A N 1
ATOM 1564 C CA . SER A 1 190 ? -10.051 -14.933 -5.587 1.00 57.25 190 SER A CA 1
ATOM 1565 C C . SER A 1 190 ? -9.547 -15.155 -4.153 1.00 57.25 190 SER A C 1
ATOM 1567 O O . SER A 1 190 ? -8.354 -14.980 -3.892 1.00 57.25 190 SER A O 1
ATOM 1569 N N . PRO A 1 191 ? -10.417 -15.573 -3.220 1.00 64.25 191 PRO A N 1
ATOM 1570 C CA . PRO A 1 191 ? -10.024 -15.873 -1.847 1.00 64.25 191 PRO A CA 1
ATOM 1571 C C . PRO A 1 191 ? -8.985 -16.995 -1.782 1.00 64.25 191 PRO A C 1
ATOM 1573 O O . PRO A 1 191 ? -9.089 -18.010 -2.468 1.00 64.25 191 PRO A O 1
ATOM 1576 N N . PHE A 1 192 ? -8.011 -16.844 -0.883 1.00 58.69 192 PHE A N 1
ATOM 1577 C CA . PHE A 1 192 ? -7.004 -17.868 -0.593 1.00 58.69 192 PHE A CA 1
ATOM 1578 C C . PHE A 1 192 ? -7.629 -19.130 0.014 1.00 58.69 192 PHE A C 1
ATOM 1580 O O . PHE A 1 192 ? -7.127 -20.238 -0.159 1.00 58.69 192 PHE A O 1
ATOM 1587 N N . TYR A 1 193 ? -8.708 -18.963 0.779 1.00 56.47 193 TYR A N 1
ATOM 1588 C CA . TYR A 1 193 ? -9.405 -20.069 1.416 1.00 56.47 193 TYR A CA 1
ATOM 1589 C C . TYR A 1 193 ? -10.900 -19.794 1.465 1.00 56.47 193 TYR A C 1
ATOM 1591 O O . TYR A 1 193 ? -11.321 -18.716 1.885 1.00 56.47 193 TYR A O 1
ATOM 1599 N N . VAL A 1 194 ? -11.675 -20.794 1.054 1.00 60.56 194 VAL A N 1
ATOM 1600 C CA . VAL A 1 194 ? -13.131 -20.736 0.944 1.00 60.56 194 VAL A CA 1
ATOM 1601 C C . VAL A 1 194 ? -13.742 -21.862 1.755 1.00 60.56 194 VAL A C 1
ATOM 1603 O O . VAL A 1 194 ? -13.354 -23.021 1.615 1.00 60.56 194 VAL A O 1
ATOM 1606 N N . THR A 1 195 ? -14.749 -21.531 2.553 1.00 64.00 195 THR A N 1
ATOM 1607 C CA . THR A 1 195 ? -15.632 -22.507 3.200 1.00 64.00 195 THR A CA 1
ATOM 1608 C C . THR A 1 195 ? -17.088 -22.125 2.995 1.00 64.00 195 THR A C 1
ATOM 1610 O O . THR A 1 195 ? -17.409 -21.081 2.425 1.00 64.00 195 THR A O 1
ATOM 1613 N N . SER A 1 196 ? -17.993 -22.975 3.480 1.00 59.94 196 SER A N 1
ATOM 1614 C CA . SER A 1 196 ? -19.412 -22.637 3.556 1.00 59.94 196 SER A CA 1
ATOM 1615 C C . SER A 1 196 ? -19.695 -21.461 4.493 1.00 59.94 196 SER A C 1
ATOM 1617 O O . SER A 1 196 ? -20.753 -20.867 4.361 1.00 59.94 196 SER A O 1
ATOM 1619 N N . SER A 1 197 ? -18.791 -21.144 5.430 1.00 54.56 197 SER A N 1
ATOM 1620 C CA . SER A 1 197 ? -19.022 -20.171 6.503 1.00 54.56 197 SER A CA 1
ATOM 1621 C C . SER A 1 197 ? -18.140 -18.925 6.443 1.00 54.56 197 SER A C 1
ATOM 1623 O O . SER A 1 197 ? -18.421 -17.967 7.162 1.00 54.56 197 SER A O 1
ATOM 1625 N N . TYR A 1 198 ? -17.080 -18.905 5.630 1.00 62.78 198 TYR A N 1
ATOM 1626 C CA . TYR A 1 198 ? -16.231 -17.729 5.431 1.00 62.78 198 TYR A CA 1
ATOM 1627 C C . TYR A 1 198 ? -15.323 -17.822 4.198 1.00 62.78 198 TYR A C 1
ATOM 1629 O O . TYR A 1 198 ? -14.934 -18.922 3.793 1.00 62.78 198 TYR A O 1
ATOM 1637 N N . ASP A 1 199 ? -14.908 -16.652 3.706 1.00 62.16 199 ASP A N 1
ATOM 1638 C CA . ASP A 1 199 ? -13.811 -16.470 2.756 1.00 62.16 199 ASP A CA 1
ATOM 1639 C C . ASP A 1 199 ? -12.651 -15.715 3.411 1.00 62.16 199 ASP A C 1
ATOM 1641 O O . ASP A 1 199 ? -12.844 -14.763 4.171 1.00 62.16 199 ASP A O 1
ATOM 1645 N N . LYS A 1 200 ? -11.425 -16.148 3.119 1.00 63.75 200 LYS A N 1
ATOM 1646 C CA . LYS A 1 200 ? -10.195 -15.525 3.608 1.00 63.75 200 LYS A CA 1
ATOM 1647 C C . LYS A 1 200 ? -9.376 -14.991 2.445 1.00 63.75 200 LYS A C 1
ATOM 1649 O O . LYS A 1 200 ? -9.022 -15.745 1.538 1.00 63.75 200 LYS A O 1
ATOM 1654 N N . TYR A 1 201 ? -8.977 -13.733 2.557 1.00 60.16 201 TYR A N 1
ATOM 1655 C CA . TYR A 1 201 ? -8.116 -13.052 1.600 1.00 60.16 201 TYR A CA 1
ATOM 1656 C C . TYR A 1 201 ? -6.777 -12.747 2.276 1.00 60.16 201 TYR A C 1
ATOM 1658 O O . TYR A 1 201 ? -6.728 -12.299 3.426 1.00 60.16 201 TYR A O 1
ATOM 1666 N N . ILE A 1 202 ? -5.682 -13.073 1.589 1.00 52.62 202 ILE A N 1
ATOM 1667 C CA . ILE A 1 202 ? -4.317 -12.856 2.073 1.00 52.62 202 ILE A CA 1
ATOM 1668 C C . ILE A 1 202 ? -3.618 -11.964 1.060 1.00 52.62 202 ILE A C 1
ATOM 1670 O O . ILE A 1 202 ? -3.407 -12.374 -0.074 1.00 52.62 202 ILE A O 1
ATOM 1674 N N . VAL A 1 203 ? -3.249 -10.765 1.497 1.00 48.06 203 VAL A N 1
ATOM 1675 C CA . VAL A 1 203 ? -2.523 -9.785 0.666 1.00 48.06 203 VAL A CA 1
ATOM 1676 C C . VAL A 1 203 ? -1.037 -10.103 0.636 1.00 48.06 203 VAL A C 1
ATOM 1678 O O . VAL A 1 203 ? -0.356 -9.959 -0.368 1.00 48.06 203 VAL A O 1
ATOM 1681 N N . ASN A 1 204 ? -0.526 -10.520 1.792 1.00 43.34 204 ASN A N 1
ATOM 1682 C CA . ASN A 1 204 ? 0.845 -10.934 2.004 1.00 43.34 204 ASN A CA 1
ATOM 1683 C C . ASN A 1 204 ? 0.840 -11.922 3.176 1.00 43.34 204 ASN A C 1
ATOM 1685 O O . ASN A 1 204 ? 0.176 -11.680 4.191 1.00 43.34 204 ASN A O 1
ATOM 1689 N N . ASN A 1 205 ? 1.593 -13.017 3.044 1.00 40.12 205 ASN A N 1
ATOM 1690 C CA . ASN A 1 205 ? 1.746 -14.066 4.055 1.00 40.12 205 ASN A CA 1
ATOM 1691 C C . ASN A 1 205 ? 2.125 -13.537 5.449 1.00 40.12 205 ASN A C 1
ATOM 1693 O O . ASN A 1 205 ? 1.842 -14.204 6.447 1.00 40.12 205 ASN A O 1
ATOM 1697 N N . TYR A 1 206 ? 2.718 -12.344 5.521 1.00 37.00 206 TYR A N 1
ATOM 1698 C CA . TYR A 1 206 ? 3.296 -11.793 6.742 1.00 37.00 206 TYR A CA 1
ATOM 1699 C C . TYR A 1 206 ? 2.502 -10.654 7.402 1.00 37.00 206 TYR A C 1
ATOM 1701 O O . TYR A 1 206 ? 2.835 -10.307 8.531 1.00 37.00 206 TYR A O 1
ATOM 1709 N N . THR A 1 207 ? 1.480 -10.064 6.761 1.00 41.94 207 THR A N 1
ATOM 1710 C CA . THR A 1 207 ? 0.961 -8.752 7.230 1.00 41.94 207 THR A CA 1
ATOM 1711 C C . THR A 1 207 ? -0.566 -8.628 7.265 1.00 41.94 207 THR A C 1
ATOM 1713 O O . THR A 1 207 ? -1.114 -8.233 8.291 1.00 41.94 207 THR A O 1
ATOM 1716 N N . ASN A 1 208 ? -1.292 -9.020 6.211 1.00 47.84 208 ASN A N 1
ATOM 1717 C CA . ASN A 1 208 ? -2.712 -8.652 6.085 1.00 47.84 208 ASN A CA 1
ATOM 1718 C C . ASN A 1 208 ? -3.624 -9.881 5.907 1.00 47.84 208 ASN A C 1
ATOM 1720 O O . ASN A 1 208 ? -3.663 -10.511 4.847 1.00 47.84 208 ASN A O 1
ATOM 1724 N N . LYS A 1 209 ? -4.285 -10.228 7.024 1.00 51.84 209 LYS A N 1
ATOM 1725 C CA . LYS A 1 209 ? -5.354 -11.221 7.267 1.00 51.84 209 LYS A CA 1
ATOM 1726 C C . LYS A 1 209 ? -6.787 -10.687 7.084 1.00 51.84 209 LYS A C 1
ATOM 1728 O O . LYS A 1 209 ? -7.306 -10.197 8.082 1.00 51.84 209 LYS A O 1
ATOM 1733 N N . TYR A 1 210 ? -7.471 -10.839 5.946 1.00 55.50 210 TYR A N 1
ATOM 1734 C CA . TYR A 1 210 ? -8.906 -10.489 5.856 1.00 55.50 210 TYR A CA 1
ATOM 1735 C C . TYR A 1 210 ? -9.806 -11.723 5.929 1.00 55.50 210 TYR A C 1
ATOM 1737 O O . TYR A 1 210 ? -9.544 -12.730 5.269 1.00 55.50 210 TYR A O 1
ATOM 1745 N N . TYR A 1 211 ? -10.865 -11.640 6.738 1.00 54.50 211 TYR A N 1
ATOM 1746 C CA . TYR A 1 211 ? -11.847 -12.707 6.933 1.00 54.50 211 TYR A CA 1
ATOM 1747 C C . TYR A 1 211 ? -13.261 -12.150 6.740 1.00 54.50 211 TYR A C 1
ATOM 1749 O O . TYR A 1 211 ? -13.695 -11.286 7.503 1.00 54.50 211 TYR A O 1
ATOM 1757 N N . TYR A 1 212 ? -13.996 -12.682 5.765 1.00 57.50 212 TYR A N 1
ATOM 1758 C CA . TYR A 1 212 ? -15.4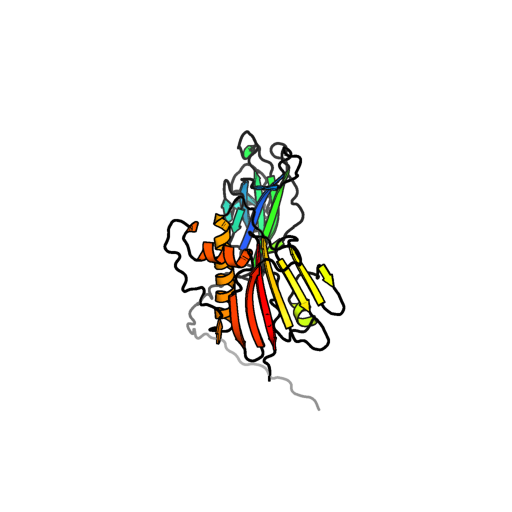21 -12.414 5.573 1.00 57.50 212 TYR A CA 1
ATOM 1759 C C . TYR A 1 212 ? -16.219 -13.651 5.966 1.00 57.50 212 TYR A C 1
ATOM 1761 O O . TYR A 1 212 ? -16.053 -14.696 5.349 1.00 57.50 212 TYR A O 1
ATOM 1769 N N . TYR A 1 213 ? -17.067 -13.559 6.989 1.00 54.09 213 TYR A N 1
ATOM 1770 C CA . TYR A 1 213 ? -17.893 -14.679 7.446 1.00 54.09 213 TYR A CA 1
ATOM 1771 C C . TYR A 1 213 ? -19.274 -14.625 6.777 1.00 54.09 213 TYR A C 1
ATOM 1773 O O . TYR A 1 213 ? -19.983 -13.632 6.904 1.00 54.09 213 TYR A O 1
ATOM 1781 N N . PHE A 1 214 ? -19.649 -15.704 6.090 1.00 51.16 214 PHE A N 1
ATOM 1782 C CA . PHE A 1 214 ? -20.909 -15.884 5.367 1.00 51.16 214 PHE A CA 1
ATOM 1783 C C . PHE A 1 214 ? -21.677 -17.038 6.009 1.00 51.16 214 PHE A C 1
ATOM 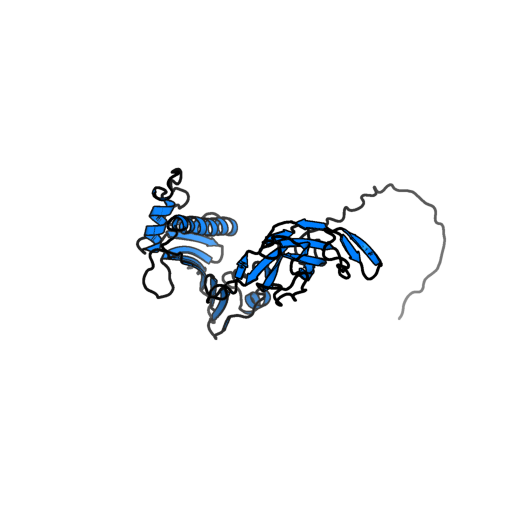1785 O O . PHE A 1 214 ? -21.510 -18.185 5.619 1.00 51.16 214 PHE A O 1
ATOM 1792 N N . ASN A 1 215 ? -22.486 -16.765 7.026 1.00 43.28 215 ASN A N 1
ATOM 1793 C CA . ASN A 1 215 ? -23.493 -17.723 7.484 1.00 43.28 215 ASN A CA 1
ATOM 1794 C C . ASN A 1 215 ? -24.875 -17.115 7.222 1.00 43.28 215 ASN A C 1
ATOM 1796 O O . ASN A 1 215 ? -24.973 -15.891 7.118 1.00 43.28 215 ASN A O 1
ATOM 1800 N N . ASP A 1 216 ? -25.926 -17.936 7.156 1.00 34.50 216 ASP A N 1
ATOM 1801 C CA . ASP A 1 216 ? -27.315 -17.561 6.804 1.00 34.50 216 ASP A CA 1
ATOM 1802 C C . ASP A 1 216 ? -27.952 -16.507 7.738 1.00 34.50 216 ASP A C 1
ATOM 1804 O O . ASP A 1 216 ? -29.113 -16.128 7.601 1.00 34.50 216 ASP A O 1
ATOM 1808 N N . ILE A 1 217 ? -27.170 -16.006 8.690 1.00 41.66 217 ILE A N 1
ATOM 1809 C CA . ILE A 1 217 ? -27.480 -14.924 9.598 1.00 41.66 217 ILE A CA 1
ATOM 1810 C C . ILE A 1 217 ? -26.208 -14.058 9.720 1.00 41.66 217 ILE A C 1
ATOM 1812 O O . ILE A 1 217 ? -25.317 -14.332 10.526 1.00 41.66 217 ILE A O 1
ATOM 1816 N N . PHE A 1 218 ? -26.063 -13.043 8.867 1.00 39.03 218 PHE A N 1
ATOM 1817 C CA . PHE A 1 218 ? -24.945 -12.094 8.927 1.00 39.03 218 PHE A CA 1
ATOM 1818 C C . PHE A 1 218 ? -25.016 -11.272 10.225 1.00 39.03 218 PHE A C 1
ATOM 1820 O O . PHE A 1 218 ? -25.923 -10.460 10.365 1.00 39.03 218 PHE A O 1
ATOM 1827 N N . TYR A 1 219 ? -24.057 -11.451 11.146 1.00 46.12 219 TYR A N 1
ATOM 1828 C CA . TYR A 1 219 ? -23.974 -10.651 12.384 1.00 46.12 219 TYR A CA 1
ATOM 1829 C C . TYR A 1 219 ? -22.595 -10.027 12.700 1.00 46.12 219 TYR A C 1
ATOM 1831 O O . TYR A 1 219 ? -22.528 -9.218 13.625 1.00 46.12 219 TYR A O 1
ATOM 1839 N N . LYS A 1 220 ? -21.493 -10.328 11.978 1.00 49.91 220 LYS A N 1
ATOM 1840 C CA . LYS A 1 220 ? -20.169 -9.747 12.310 1.00 49.91 220 LYS A CA 1
ATOM 1841 C C . LYS A 1 220 ? -19.149 -9.719 11.160 1.00 49.91 220 LYS A C 1
ATOM 1843 O O . LYS A 1 220 ? -18.746 -10.771 10.673 1.00 49.91 220 LYS A O 1
ATOM 1848 N N . GLY A 1 221 ? -18.671 -8.530 10.779 1.00 56.94 221 GLY A N 1
ATOM 1849 C CA . GLY A 1 221 ? -17.473 -8.354 9.936 1.00 56.94 221 GLY A CA 1
ATOM 1850 C C . GLY A 1 221 ? -16.249 -8.039 10.802 1.00 56.94 221 GLY A C 1
ATOM 1851 O O . GLY A 1 221 ? -16.400 -7.321 11.786 1.00 56.94 221 GLY A O 1
ATOM 1852 N N . VAL A 1 222 ? -15.054 -8.563 10.492 1.00 64.12 222 VAL A N 1
ATOM 1853 C CA . VAL A 1 222 ? -13.818 -8.227 11.232 1.00 64.12 222 VAL A CA 1
ATOM 1854 C C . VAL A 1 222 ? -12.641 -8.031 10.277 1.00 64.12 222 VAL A C 1
ATOM 1856 O O . VAL A 1 222 ? -12.256 -8.958 9.568 1.00 64.12 222 VAL A O 1
ATOM 1859 N N . THR A 1 223 ? -12.011 -6.860 10.320 1.00 66.12 223 THR A N 1
ATOM 1860 C CA . THR A 1 223 ? -10.697 -6.607 9.718 1.00 66.12 223 THR A CA 1
ATOM 1861 C C . THR A 1 223 ? -9.619 -6.720 10.796 1.00 66.12 223 THR A C 1
ATOM 1863 O O . THR A 1 223 ? -9.825 -6.283 11.929 1.00 66.12 223 THR A O 1
ATOM 1866 N N . LYS A 1 224 ? -8.477 -7.346 10.479 1.00 69.12 224 LYS A N 1
ATOM 1867 C CA . LYS A 1 224 ? -7.316 -7.427 11.378 1.00 69.12 224 LYS A CA 1
ATOM 1868 C C . LYS A 1 224 ? -6.037 -7.066 10.629 1.00 69.12 224 LYS A C 1
ATOM 1870 O O . LYS A 1 224 ? -5.701 -7.716 9.639 1.00 69.12 224 LYS A O 1
ATOM 1875 N N . THR A 1 225 ? -5.300 -6.106 11.167 1.00 71.50 225 THR A N 1
ATOM 1876 C CA . THR A 1 225 ? -3.957 -5.739 10.715 1.00 71.50 225 THR A CA 1
ATOM 1877 C C . THR A 1 225 ? -2.982 -6.058 11.838 1.00 71.50 225 THR A C 1
ATOM 1879 O O . THR A 1 225 ? -3.118 -5.536 12.946 1.00 71.50 225 THR A O 1
ATOM 1882 N N . SER A 1 226 ? -2.022 -6.941 11.573 1.00 74.12 226 SER A N 1
ATOM 1883 C CA . SER A 1 226 ? -1.049 -7.391 12.569 1.00 74.12 226 SER A CA 1
ATOM 1884 C C . SER A 1 226 ? 0.360 -7.041 12.115 1.00 74.12 226 SER A C 1
ATOM 1886 O O . SER A 1 226 ? 0.726 -7.280 10.966 1.00 74.12 226 SER A O 1
ATOM 1888 N N . HIS A 1 227 ? 1.165 -6.524 13.037 1.00 69.12 227 HIS A N 1
ATOM 1889 C CA . HIS A 1 227 ? 2.557 -6.174 12.781 1.00 69.12 227 HIS A CA 1
ATOM 1890 C C . HIS A 1 227 ? 3.462 -6.847 13.806 1.00 69.12 227 HIS A C 1
ATOM 1892 O O . HIS A 1 227 ? 3.130 -6.920 14.990 1.00 69.12 227 HIS A O 1
ATOM 1898 N N . GLN A 1 228 ? 4.612 -7.325 13.336 1.00 71.12 228 GLN A N 1
ATOM 1899 C CA . GLN A 1 228 ? 5.667 -7.911 14.153 1.00 71.12 228 GLN A CA 1
ATOM 1900 C C . GLN A 1 228 ? 6.992 -7.245 13.775 1.00 71.12 228 GLN A C 1
ATOM 1902 O O . GLN A 1 228 ? 7.395 -7.277 12.612 1.00 71.12 228 GLN A O 1
ATOM 1907 N N . TYR A 1 229 ? 7.667 -6.652 14.755 1.00 65.81 229 TYR A N 1
ATOM 1908 C CA . TYR A 1 229 ? 8.975 -6.028 14.574 1.00 65.81 229 TYR A CA 1
ATOM 1909 C C . TYR A 1 229 ? 10.098 -6.901 15.126 1.00 65.81 229 TYR A C 1
ATOM 1911 O O . TYR A 1 229 ? 9.886 -7.787 15.950 1.00 65.81 229 TYR A O 1
ATOM 1919 N N . SER A 1 230 ? 11.320 -6.640 14.666 1.00 56.81 230 SER A N 1
ATOM 1920 C CA . SER A 1 230 ? 12.524 -7.223 15.257 1.00 56.81 230 SER A CA 1
ATOM 1921 C C . SER A 1 230 ? 12.909 -6.468 16.530 1.00 56.81 230 SER A C 1
ATOM 1923 O O . SER A 1 230 ? 12.857 -5.237 16.566 1.00 56.81 230 SER A O 1
ATOM 1925 N N . ALA A 1 231 ? 13.398 -7.195 17.539 1.00 60.81 231 ALA A N 1
ATOM 1926 C CA . ALA A 1 231 ? 13.945 -6.625 18.775 1.00 60.81 231 ALA A CA 1
ATOM 1927 C C . ALA A 1 231 ? 15.133 -5.664 18.543 1.00 60.81 231 ALA A C 1
ATOM 1929 O O . ALA A 1 231 ? 15.502 -4.909 19.438 1.00 60.81 231 ALA A O 1
ATOM 1930 N N . GLN A 1 232 ? 15.730 -5.676 17.346 1.00 57.44 232 GLN A N 1
ATOM 1931 C CA . GLN A 1 232 ? 16.841 -4.800 16.961 1.00 57.44 232 GLN A CA 1
ATOM 1932 C C . GLN A 1 232 ? 16.417 -3.349 16.678 1.00 57.44 232 GLN A C 1
ATOM 1934 O O . GLN A 1 232 ? 17.279 -2.475 16.606 1.00 57.44 232 GLN A O 1
ATOM 1939 N N . TYR A 1 233 ? 15.115 -3.078 16.534 1.00 65.31 233 TYR A N 1
ATOM 1940 C CA . TYR A 1 233 ? 14.595 -1.752 16.185 1.00 65.31 233 TYR A CA 1
ATOM 1941 C C . TYR A 1 233 ? 13.522 -1.275 17.178 1.00 65.31 233 TYR A C 1
ATOM 1943 O O . TYR A 1 233 ? 12.362 -1.103 16.794 1.00 65.31 233 TYR A O 1
ATOM 1951 N N . PRO A 1 234 ? 13.875 -1.043 18.457 1.00 66.50 234 PRO A N 1
ATOM 1952 C CA . PRO A 1 234 ? 12.921 -0.636 19.492 1.00 66.50 234 PRO A CA 1
ATOM 1953 C C . PRO A 1 234 ? 12.191 0.669 19.153 1.00 66.50 234 PRO A C 1
ATOM 1955 O O . PRO A 1 234 ? 11.033 0.839 19.517 1.00 66.50 234 PRO A O 1
ATOM 1958 N N . GLN A 1 235 ? 12.808 1.569 18.388 1.00 69.19 235 GLN A N 1
ATOM 1959 C CA . GLN A 1 235 ? 12.163 2.790 17.912 1.00 69.19 235 GLN A CA 1
ATOM 1960 C C . GLN A 1 235 ? 10.910 2.534 17.068 1.00 69.19 235 GLN A C 1
ATOM 1962 O O . GLN A 1 235 ? 10.049 3.401 17.006 1.00 69.19 235 GLN A O 1
ATOM 1967 N N . LEU A 1 236 ? 10.766 1.358 16.445 1.00 71.56 236 LEU A N 1
ATOM 1968 C CA . LEU A 1 236 ? 9.571 1.024 15.670 1.00 71.56 236 LEU A CA 1
ATOM 1969 C C . LEU A 1 236 ? 8.355 0.761 16.554 1.00 71.56 236 LEU A C 1
ATOM 1971 O O . LEU A 1 236 ? 7.246 0.755 16.041 1.00 71.56 236 LEU A O 1
ATOM 1975 N N . LEU A 1 237 ? 8.507 0.605 17.870 1.00 76.81 237 LEU A N 1
ATOM 1976 C CA . LEU A 1 237 ? 7.370 0.363 18.758 1.00 76.81 237 LEU A CA 1
ATOM 1977 C C . LEU A 1 237 ? 6.345 1.507 18.714 1.00 76.81 237 LEU A C 1
ATOM 1979 O O . LEU A 1 237 ? 5.152 1.228 18.736 1.00 76.81 237 LEU A O 1
ATOM 1983 N N . VAL A 1 238 ? 6.781 2.760 18.522 1.00 81.75 238 VAL A N 1
ATOM 1984 C CA . VAL A 1 238 ? 5.891 3.941 18.403 1.00 81.75 238 VAL A CA 1
ATOM 1985 C C . VAL A 1 238 ? 4.903 3.850 17.231 1.00 81.75 238 VAL A C 1
ATOM 1987 O O . VAL A 1 238 ? 3.872 4.528 17.209 1.00 81.75 238 VAL A O 1
ATOM 1990 N N . THR A 1 239 ? 5.194 3.000 16.241 1.00 80.25 239 THR A N 1
ATOM 1991 C CA . THR A 1 239 ? 4.313 2.804 15.084 1.00 80.25 239 THR A CA 1
ATOM 1992 C C . THR A 1 239 ? 2.984 2.165 15.473 1.00 80.25 239 THR A C 1
ATOM 1994 O O . THR A 1 239 ? 1.988 2.475 14.838 1.00 80.25 239 THR A O 1
ATOM 1997 N N . CYS A 1 240 ? 2.917 1.387 16.561 1.00 85.31 240 CYS A N 1
ATOM 1998 C CA . CYS A 1 240 ? 1.664 0.805 17.048 1.00 85.31 240 CYS A CA 1
ATOM 1999 C C . CYS A 1 240 ? 0.603 1.872 17.322 1.00 85.31 240 CYS A C 1
ATOM 2001 O O . CYS A 1 240 ? -0.510 1.801 16.799 1.00 85.31 240 CYS A O 1
ATOM 2003 N N . MET A 1 241 ? 0.961 2.905 18.089 1.00 90.44 241 MET A N 1
ATOM 2004 C CA . MET A 1 241 ? 0.055 4.026 18.341 1.00 90.44 241 MET A CA 1
ATOM 2005 C C . MET A 1 241 ? -0.178 4.880 17.094 1.00 90.44 241 MET A C 1
ATOM 2007 O O . MET A 1 241 ? -1.289 5.366 16.884 1.00 90.44 241 MET A O 1
ATOM 2011 N N . THR A 1 242 ? 0.832 5.031 16.235 1.00 85.56 242 THR A N 1
ATOM 2012 C CA . THR A 1 242 ? 0.690 5.756 14.962 1.00 85.56 242 THR A CA 1
ATOM 2013 C C . THR A 1 242 ? -0.331 5.089 14.039 1.00 85.56 242 THR A C 1
ATOM 2015 O O . THR A 1 242 ? -1.212 5.760 13.503 1.00 85.56 242 THR A O 1
ATOM 2018 N N . ASP A 1 243 ? -0.249 3.775 13.869 1.00 81.75 243 ASP A N 1
ATOM 2019 C CA . ASP A 1 243 ? -1.127 3.011 12.989 1.00 81.75 243 ASP A CA 1
ATOM 2020 C C . ASP A 1 243 ? -2.530 2.880 13.589 1.00 81.75 243 ASP A C 1
ATOM 2022 O O . ASP A 1 243 ? -3.519 3.007 12.865 1.00 81.75 243 ASP A O 1
ATOM 2026 N N . PHE A 1 244 ? -2.644 2.767 14.919 1.00 91.88 244 PHE A N 1
ATOM 2027 C CA . PHE A 1 244 ? -3.947 2.816 15.580 1.00 91.88 244 PHE A CA 1
ATOM 2028 C C . PHE A 1 244 ? -4.633 4.173 15.392 1.00 91.88 244 PHE A C 1
ATOM 2030 O O . PHE A 1 244 ? -5.814 4.212 15.046 1.00 91.88 244 PHE A O 1
ATOM 2037 N N . ARG A 1 245 ? -3.899 5.290 15.513 1.00 92.44 245 ARG A N 1
ATOM 2038 C CA . ARG A 1 245 ? -4.438 6.626 15.204 1.00 92.44 245 ARG A CA 1
ATOM 2039 C C . ARG A 1 245 ? -4.900 6.748 13.763 1.00 92.44 245 ARG A C 1
ATOM 2041 O O . ARG A 1 245 ? -5.958 7.323 13.542 1.00 92.44 245 ARG A O 1
ATOM 2048 N N . LYS A 1 246 ? -4.153 6.216 12.790 1.00 85.25 246 LYS A N 1
ATOM 2049 C CA . LYS A 1 246 ? -4.578 6.239 11.379 1.00 85.25 246 LYS A CA 1
ATOM 2050 C C . LYS A 1 246 ? -5.918 5.532 11.189 1.00 85.25 246 LYS A C 1
ATOM 2052 O O . LYS A 1 246 ? -6.804 6.096 10.551 1.00 85.25 246 LYS A O 1
ATOM 2057 N N . GLU A 1 247 ? -6.091 4.342 11.768 1.00 85.50 247 GLU A N 1
ATOM 2058 C CA . GLU A 1 247 ? -7.355 3.608 11.634 1.00 85.50 247 GLU A CA 1
ATOM 2059 C C . GLU A 1 247 ? -8.503 4.325 12.362 1.00 85.50 247 GLU A C 1
ATOM 2061 O O . GLU A 1 247 ? -9.598 4.439 11.816 1.00 85.50 247 GLU A O 1
ATOM 2066 N N . VAL A 1 248 ? -8.260 4.887 13.552 1.00 92.50 248 VAL A N 1
ATOM 2067 C CA . VAL A 1 248 ? -9.259 5.695 14.276 1.00 92.50 248 VAL A CA 1
ATOM 2068 C C . VAL A 1 248 ? -9.644 6.951 13.487 1.00 92.50 248 VAL A C 1
ATOM 2070 O O . VAL A 1 248 ? -10.834 7.225 13.359 1.00 92.50 248 VAL A O 1
ATOM 2073 N N . THR A 1 249 ? -8.685 7.685 12.912 1.00 89.88 249 THR A N 1
ATOM 2074 C CA . THR A 1 249 ? -8.953 8.867 12.073 1.00 89.88 249 THR A CA 1
ATOM 2075 C C . THR A 1 249 ? -9.812 8.498 10.864 1.00 89.88 249 THR A C 1
ATOM 2077 O O . THR A 1 249 ? -10.832 9.134 10.619 1.00 89.88 249 THR A O 1
ATOM 2080 N N . LYS A 1 250 ? -9.465 7.419 10.160 1.00 84.62 250 LYS A N 1
ATOM 2081 C CA . LYS A 1 250 ? -10.248 6.907 9.029 1.00 84.62 250 LYS A CA 1
ATOM 2082 C C . LYS A 1 250 ? -11.683 6.551 9.444 1.00 84.62 250 LYS A C 1
ATOM 2084 O O . LYS A 1 250 ? -12.636 6.860 8.732 1.00 84.62 250 LYS A O 1
ATOM 2089 N N . LEU A 1 251 ? -11.870 5.912 10.601 1.00 85.38 251 LEU A N 1
ATOM 2090 C CA . LEU A 1 251 ? -13.206 5.607 11.125 1.00 85.38 251 LEU A CA 1
ATOM 2091 C C . LEU A 1 251 ? -13.981 6.871 11.515 1.00 85.38 251 LEU A C 1
ATOM 2093 O O . LEU A 1 251 ? -15.181 6.925 11.252 1.00 85.38 251 LEU A O 1
ATOM 2097 N N . LYS A 1 252 ? -13.308 7.897 12.057 1.00 90.69 252 LYS A N 1
ATOM 2098 C CA . LYS A 1 252 ? -13.914 9.212 12.311 1.00 90.69 252 LYS A CA 1
ATOM 2099 C C . LYS A 1 252 ? -14.405 9.878 11.029 1.00 90.69 252 LYS A C 1
ATOM 2101 O O . LYS A 1 252 ? -15.518 10.390 10.995 1.00 90.69 252 LYS A O 1
ATOM 2106 N N . GLU A 1 253 ? -13.611 9.834 9.963 1.00 84.00 253 GLU A N 1
ATOM 2107 C CA . GLU A 1 253 ? -13.991 10.379 8.653 1.00 84.00 253 GLU A CA 1
ATOM 2108 C C . GLU A 1 253 ? -15.210 9.658 8.055 1.00 84.00 253 GLU A C 1
ATOM 2110 O O . GLU A 1 253 ? -16.052 10.289 7.420 1.00 84.00 253 GLU A O 1
ATOM 2115 N N . MET A 1 254 ? -15.336 8.344 8.277 1.00 79.19 254 MET A N 1
ATOM 2116 C CA . MET A 1 254 ? -16.435 7.539 7.727 1.00 79.19 254 MET A CA 1
ATOM 2117 C C . MET A 1 254 ? -17.722 7.575 8.559 1.00 79.19 254 MET A C 1
ATOM 2119 O O . MET A 1 254 ? -18.811 7.534 7.987 1.00 79.19 254 MET A O 1
ATOM 2123 N N . TYR A 1 255 ? -17.613 7.591 9.890 1.00 83.69 255 TYR A N 1
ATOM 2124 C CA . TYR A 1 255 ? -18.744 7.380 10.805 1.00 83.69 255 TYR A CA 1
ATOM 2125 C C . TYR A 1 255 ? -18.986 8.545 11.774 1.00 83.69 255 TYR A C 1
ATOM 2127 O O . TYR A 1 255 ? -19.923 8.491 12.568 1.00 83.69 255 TYR A O 1
ATOM 2135 N N . GLY A 1 256 ? -18.179 9.604 11.709 1.00 88.19 256 GLY A N 1
ATOM 2136 C CA . GLY A 1 256 ? -18.214 10.710 12.662 1.00 88.19 256 GLY A CA 1
ATOM 2137 C C . GLY A 1 256 ? -17.493 10.388 13.971 1.00 88.19 256 GLY A C 1
ATOM 2138 O O . GLY A 1 256 ? -16.742 9.419 14.082 1.00 88.19 256 GLY A O 1
ATOM 2139 N N . GLU A 1 257 ? -17.698 11.226 14.984 1.00 93.94 257 GLU A N 1
ATOM 2140 C CA . GLU A 1 257 ? -17.027 11.052 16.274 1.00 93.94 257 GLU A CA 1
ATOM 2141 C C . GLU A 1 257 ? -17.457 9.750 16.981 1.00 93.94 257 GLU A C 1
ATOM 2143 O O . GLU A 1 257 ? -18.628 9.360 16.928 1.00 93.94 257 GLU A O 1
ATOM 2148 N N . PRO A 1 258 ? -16.523 9.068 17.669 1.00 94.75 258 PRO A N 1
ATOM 2149 C CA . PRO A 1 258 ? -16.839 7.881 18.445 1.00 94.75 258 PRO A CA 1
ATOM 2150 C C . PRO A 1 258 ? -17.788 8.244 19.591 1.00 94.75 258 PRO A C 1
ATOM 2152 O O . PRO A 1 258 ? -17.609 9.256 20.269 1.00 94.75 258 PRO A O 1
ATOM 2155 N N . PHE A 1 259 ? -18.772 7.388 19.860 1.00 93.88 259 PHE A N 1
ATOM 2156 C CA . PHE A 1 259 ? -19.655 7.564 21.020 1.00 93.88 259 PHE A CA 1
ATOM 2157 C C . PHE A 1 259 ? -19.046 6.984 22.304 1.00 93.88 259 PHE A C 1
ATOM 2159 O O . PHE A 1 259 ? -19.527 7.266 23.400 1.00 93.88 259 PHE A O 1
ATOM 2166 N N . PHE A 1 260 ? -18.003 6.160 22.171 1.00 94.94 260 PHE A N 1
ATOM 2167 C CA . PHE A 1 260 ? -17.259 5.584 23.282 1.00 94.94 260 PHE A CA 1
ATOM 2168 C C . PHE A 1 260 ? -15.793 5.372 22.894 1.00 94.94 260 PHE A C 1
ATOM 2170 O O . PHE A 1 260 ? -15.481 4.983 21.768 1.00 94.94 260 PHE A O 1
ATOM 2177 N N . ASN A 1 261 ? -14.890 5.597 23.841 1.00 95.38 261 ASN A N 1
ATOM 2178 C CA . ASN A 1 261 ? -13.513 5.129 23.779 1.00 95.38 261 ASN A CA 1
ATOM 2179 C C . ASN A 1 261 ? -13.038 4.758 25.190 1.00 95.38 261 ASN A C 1
ATOM 2181 O O . ASN A 1 261 ? -13.550 5.274 26.183 1.00 95.38 261 ASN A O 1
ATOM 2185 N N . THR A 1 262 ? -12.072 3.845 25.287 1.00 93.75 262 THR A N 1
ATOM 2186 C CA . THR A 1 262 ? -11.443 3.499 26.573 1.00 93.75 262 THR A CA 1
ATOM 2187 C C . THR A 1 262 ? -10.480 4.584 27.045 1.00 93.75 262 THR A C 1
ATOM 2189 O O . THR A 1 262 ? -10.305 4.785 28.243 1.00 93.75 262 THR A O 1
ATOM 2192 N N . VAL A 1 263 ? -9.813 5.239 26.095 1.00 91.06 263 VAL A N 1
ATOM 2193 C CA . VAL A 1 263 ? -8.873 6.338 26.312 1.00 91.06 263 VAL A CA 1
ATOM 2194 C C . VAL A 1 263 ? -8.816 7.185 25.049 1.00 91.06 263 VAL A C 1
ATOM 2196 O O . VAL A 1 263 ? -8.887 6.642 23.942 1.00 91.06 263 VAL A O 1
ATOM 2199 N N . ASP A 1 264 ? -8.650 8.496 25.208 1.00 89.81 264 ASP A N 1
ATOM 2200 C CA . ASP A 1 264 ? -8.390 9.370 24.073 1.00 89.81 264 ASP A CA 1
ATOM 2201 C C . ASP A 1 264 ? -6.913 9.300 23.661 1.00 89.81 264 ASP A C 1
ATOM 2203 O O . ASP A 1 264 ? -6.044 9.914 24.272 1.00 89.81 264 ASP A O 1
ATOM 2207 N N . ILE A 1 265 ? -6.606 8.551 22.604 1.00 91.19 265 ILE A N 1
ATOM 2208 C CA . ILE A 1 265 ? -5.222 8.338 22.149 1.00 91.19 265 ILE A CA 1
ATOM 2209 C C . ILE A 1 265 ? -4.560 9.597 21.572 1.00 91.19 265 ILE A C 1
ATOM 2211 O O . ILE A 1 265 ? -3.349 9.600 21.325 1.00 91.19 265 ILE A O 1
ATOM 2215 N N . TYR A 1 266 ? -5.335 10.653 21.312 1.00 88.31 266 TYR A N 1
ATOM 2216 C CA . TYR A 1 266 ? -4.818 11.943 20.854 1.00 88.31 266 TYR A CA 1
ATOM 2217 C C . TYR A 1 266 ? -4.384 12.847 22.017 1.00 88.31 266 TYR A C 1
ATOM 2219 O O . TYR A 1 266 ? -3.767 13.878 21.766 1.00 88.31 266 TYR A O 1
ATOM 2227 N N . SER A 1 267 ? -4.652 12.464 23.272 1.00 89.69 267 SER A N 1
ATOM 2228 C CA . SER A 1 267 ? -4.263 13.244 24.453 1.00 89.69 267 SER A CA 1
ATOM 2229 C C . SER A 1 267 ? -2.855 12.935 24.977 1.00 89.69 267 SER A C 1
ATOM 2231 O O . SER A 1 267 ? -2.449 13.514 25.981 1.00 89.69 267 SER A O 1
ATOM 2233 N N . PHE A 1 268 ? -2.143 11.985 24.369 1.00 90.06 268 PHE A N 1
ATOM 2234 C CA . PHE A 1 268 ? -0.815 11.552 24.812 1.00 90.06 268 PHE A CA 1
ATOM 2235 C C . PHE A 1 268 ? 0.276 12.569 24.456 1.00 90.06 268 PHE A C 1
ATOM 2237 O O . PHE A 1 268 ? 0.276 13.132 23.357 1.00 90.06 268 PHE A O 1
ATOM 2244 N N . ASP A 1 269 ? 1.212 12.790 25.382 1.00 85.06 269 ASP A N 1
ATOM 2245 C CA . ASP A 1 269 ? 2.327 13.716 25.203 1.00 85.06 269 ASP A CA 1
ATOM 2246 C C . ASP A 1 269 ? 3.500 13.020 24.507 1.00 85.06 269 ASP A C 1
ATOM 2248 O O . ASP A 1 269 ? 4.151 12.112 25.027 1.00 85.06 269 ASP A O 1
ATOM 2252 N N . ASN A 1 270 ? 3.788 13.497 23.301 1.00 85.62 270 ASN A N 1
ATOM 2253 C CA . ASN A 1 270 ? 4.882 13.011 22.469 1.00 85.62 270 ASN A CA 1
ATOM 2254 C C . ASN A 1 270 ? 5.896 14.121 22.148 1.00 85.62 270 ASN A C 1
ATOM 2256 O O . ASN A 1 270 ? 6.620 14.041 21.158 1.00 85.62 270 ASN A O 1
ATOM 2260 N N . SER A 1 271 ? 5.955 15.174 22.970 1.00 83.56 271 SER A N 1
ATOM 2261 C CA . SER A 1 271 ? 6.833 16.334 22.754 1.00 83.56 271 SER A CA 1
ATOM 2262 C C . SER A 1 271 ? 8.324 16.055 23.001 1.00 83.56 271 SER A C 1
ATOM 2264 O O . SER A 1 271 ?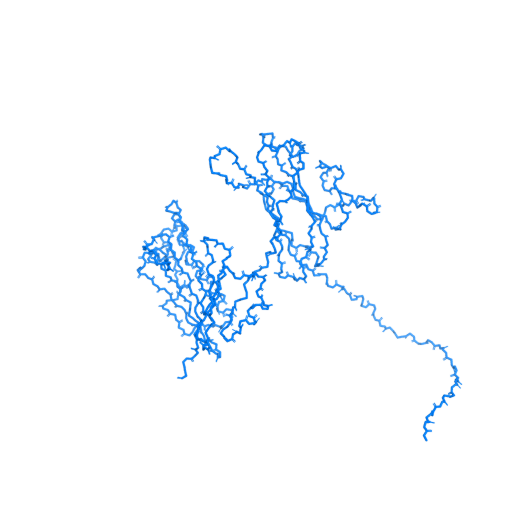 9.181 16.828 22.565 1.00 83.56 271 SER A O 1
ATOM 2266 N N . SER A 1 272 ? 8.659 14.946 23.669 1.00 83.50 272 SER A N 1
ATOM 2267 C CA . SER A 1 272 ? 10.043 14.531 23.915 1.00 83.50 272 SER A CA 1
ATOM 2268 C C . SER A 1 272 ? 10.775 14.179 22.614 1.00 83.50 272 SER A C 1
ATOM 2270 O O . SER A 1 272 ? 10.297 13.378 21.813 1.00 83.50 272 SER A O 1
ATOM 2272 N N . SER A 1 273 ? 11.991 14.704 22.434 1.00 79.81 273 SER A N 1
ATOM 2273 C CA . SER A 1 273 ? 12.893 14.305 21.340 1.00 79.81 273 SER A CA 1
ATOM 2274 C C . SER A 1 273 ? 13.490 12.904 21.527 1.00 79.81 273 SER A C 1
ATOM 2276 O O . SER A 1 273 ? 13.936 12.280 20.566 1.00 79.81 273 SER A O 1
ATOM 2278 N N . ASP A 1 274 ? 13.495 12.403 22.761 1.00 84.75 274 ASP A N 1
ATOM 2279 C CA . ASP A 1 274 ? 13.841 11.029 23.105 1.00 84.75 274 ASP A CA 1
ATOM 2280 C C . ASP A 1 274 ? 12.580 10.165 23.010 1.00 84.75 274 ASP A C 1
ATOM 2282 O O . ASP A 1 274 ? 11.678 10.285 23.847 1.00 84.75 274 ASP A O 1
ATOM 2286 N N . TYR A 1 275 ? 12.524 9.305 21.988 1.00 77.00 275 TYR A N 1
ATOM 2287 C CA . TYR A 1 275 ? 11.356 8.468 21.708 1.00 77.00 275 TYR A CA 1
ATOM 2288 C C . TYR A 1 275 ? 11.033 7.513 22.859 1.00 77.00 275 TYR A C 1
ATOM 2290 O O . TYR A 1 275 ? 9.877 7.166 23.047 1.00 77.00 275 TYR A O 1
ATOM 2298 N N . THR A 1 276 ? 12.020 7.120 23.672 1.00 83.12 276 THR A N 1
ATOM 2299 C CA . THR A 1 276 ? 11.788 6.189 24.790 1.00 83.12 276 THR A CA 1
ATOM 2300 C C . THR A 1 276 ? 11.000 6.810 25.942 1.00 83.12 276 THR A C 1
ATOM 2302 O O . THR A 1 276 ? 10.477 6.093 26.792 1.00 83.12 276 THR A O 1
ATOM 2305 N N . LYS A 1 277 ? 10.908 8.144 25.961 1.00 84.06 277 LYS A N 1
ATOM 2306 C CA . LYS A 1 277 ? 10.159 8.936 26.945 1.00 84.06 277 LYS A CA 1
ATOM 2307 C C . LYS A 1 277 ? 8.841 9.474 26.397 1.00 84.06 277 LYS A C 1
ATOM 2309 O O . LYS A 1 277 ? 8.158 10.200 27.107 1.00 84.06 277 LYS A O 1
ATOM 2314 N N . GLN A 1 278 ? 8.522 9.174 25.141 1.00 87.75 278 GLN A N 1
ATOM 2315 C CA . GLN A 1 278 ? 7.223 9.496 24.568 1.00 87.75 278 GLN A CA 1
ATOM 2316 C C . GLN A 1 278 ? 6.178 8.521 25.109 1.00 87.75 278 GLN A C 1
ATOM 2318 O O . GLN A 1 278 ? 6.446 7.316 25.213 1.00 87.75 278 GLN A O 1
ATOM 2323 N N . ASP A 1 279 ? 4.982 9.028 25.397 1.00 90.44 279 ASP A N 1
ATOM 2324 C CA . ASP A 1 279 ? 3.851 8.202 25.819 1.00 90.44 279 ASP A CA 1
ATOM 2325 C C . ASP A 1 279 ? 3.581 7.085 24.802 1.00 90.44 279 ASP A C 1
ATOM 2327 O O . ASP A 1 279 ? 3.354 5.937 25.185 1.00 90.44 279 ASP A O 1
ATOM 2331 N N . ASP A 1 280 ? 3.711 7.381 23.504 1.00 89.25 280 ASP A N 1
ATOM 2332 C CA . ASP A 1 280 ? 3.522 6.408 22.428 1.00 89.25 280 ASP A CA 1
ATOM 2333 C C . ASP A 1 280 ? 4.414 5.182 22.561 1.00 89.25 280 ASP A C 1
ATOM 2335 O O . ASP A 1 280 ? 3.966 4.066 22.305 1.00 89.25 280 ASP A O 1
ATOM 2339 N N . PHE A 1 281 ? 5.669 5.362 22.959 1.00 89.12 281 PHE A N 1
ATOM 2340 C CA . PHE A 1 281 ? 6.597 4.251 23.110 1.00 89.12 281 PHE A CA 1
ATOM 2341 C C . PHE A 1 281 ? 6.235 3.376 24.309 1.00 89.12 281 PHE A C 1
ATOM 2343 O O . PHE A 1 281 ? 6.159 2.152 24.182 1.00 89.12 281 PHE A O 1
ATOM 2350 N N . ILE A 1 282 ? 5.983 4.007 25.459 1.00 90.50 282 ILE A N 1
ATOM 2351 C CA . ILE A 1 282 ? 5.659 3.324 26.718 1.00 90.50 282 ILE A CA 1
ATOM 2352 C C . ILE A 1 282 ? 4.356 2.536 26.557 1.00 90.50 282 ILE A C 1
ATOM 2354 O O . ILE A 1 282 ? 4.300 1.340 26.839 1.00 90.50 282 ILE A O 1
ATOM 2358 N N . ILE A 1 283 ? 3.327 3.182 26.019 1.00 91.88 283 ILE A N 1
ATOM 2359 C CA . ILE A 1 283 ? 2.011 2.584 25.806 1.00 91.88 283 ILE A CA 1
ATOM 2360 C C . ILE A 1 283 ? 2.074 1.465 24.769 1.00 91.88 283 ILE A C 1
ATOM 2362 O O . ILE A 1 283 ? 1.473 0.411 24.973 1.00 91.88 283 ILE A O 1
ATOM 2366 N N . SER A 1 284 ? 2.821 1.652 23.677 1.00 89.75 284 SER A N 1
ATOM 2367 C CA . SER A 1 284 ? 2.993 0.597 22.672 1.00 89.75 284 SER A CA 1
ATOM 2368 C C . SER A 1 284 ? 3.622 -0.653 23.281 1.00 89.75 284 SER A C 1
ATOM 2370 O O . SER A 1 284 ? 3.166 -1.760 22.999 1.00 89.75 284 SER A O 1
ATOM 2372 N N . GLN A 1 285 ? 4.615 -0.503 24.165 1.00 87.25 285 GLN A N 1
ATOM 2373 C CA . GLN A 1 285 ? 5.162 -1.642 24.904 1.00 87.25 285 GLN A CA 1
ATOM 2374 C C . GLN A 1 285 ? 4.117 -2.311 25.794 1.00 87.25 285 GLN A C 1
ATOM 2376 O O . GLN A 1 285 ? 4.023 -3.536 25.809 1.00 87.25 285 GLN A O 1
ATOM 2381 N N . GLU A 1 286 ? 3.329 -1.541 26.540 1.00 90.50 286 GLU A N 1
ATOM 2382 C CA . GLU A 1 286 ? 2.283 -2.100 27.401 1.00 90.50 286 GLU A CA 1
ATOM 2383 C C . GLU A 1 286 ? 1.225 -2.868 26.597 1.00 90.50 286 GLU A C 1
ATOM 2385 O O . GLU A 1 286 ? 0.790 -3.938 27.023 1.00 90.50 286 GLU A O 1
ATOM 2390 N N . ILE A 1 287 ? 0.851 -2.372 25.415 1.00 90.56 287 ILE A N 1
ATOM 2391 C CA . ILE A 1 287 ? -0.066 -3.056 24.495 1.00 90.56 287 ILE A CA 1
ATOM 2392 C C . ILE A 1 287 ? 0.551 -4.360 23.978 1.00 90.56 287 ILE A C 1
ATOM 2394 O O . ILE A 1 287 ? -0.078 -5.412 24.084 1.00 90.56 287 ILE A O 1
ATOM 2398 N N . MET A 1 288 ? 1.779 -4.325 23.450 1.00 84.69 288 MET A N 1
ATOM 2399 C CA . MET A 1 288 ? 2.444 -5.509 22.879 1.00 84.69 288 MET A CA 1
ATOM 2400 C C . MET A 1 288 ? 2.715 -6.593 23.926 1.00 84.69 288 MET A C 1
ATOM 2402 O O . MET A 1 288 ? 2.573 -7.781 23.644 1.00 84.69 288 MET A O 1
ATOM 2406 N N . ASN A 1 289 ? 3.014 -6.192 25.162 1.00 85.31 289 ASN A N 1
ATOM 2407 C CA . ASN A 1 289 ? 3.141 -7.100 26.302 1.00 85.31 289 ASN A CA 1
ATOM 2408 C C . ASN A 1 289 ? 1.792 -7.648 26.806 1.00 85.31 289 ASN A C 1
ATOM 2410 O O . ASN A 1 289 ? 1.768 -8.486 27.706 1.00 85.31 289 ASN A O 1
ATOM 2414 N N . GLY A 1 290 ? 0.666 -7.193 26.248 1.00 86.00 290 GLY A N 1
ATOM 2415 C CA . GLY A 1 290 ? -0.678 -7.631 26.625 1.00 86.00 290 GLY A CA 1
ATOM 2416 C C . GLY A 1 290 ? -1.206 -7.014 27.921 1.00 86.00 290 GLY A C 1
ATOM 2417 O O . GLY A 1 290 ? -2.211 -7.486 28.446 1.00 86.00 290 GLY A O 1
ATOM 2418 N N . PHE A 1 291 ? -0.559 -5.969 28.446 1.00 88.50 291 PHE A N 1
ATOM 2419 C CA . PHE A 1 291 ? -1.009 -5.259 29.647 1.00 88.50 291 PHE A CA 1
ATOM 2420 C C . PHE A 1 291 ? -2.121 -4.249 29.360 1.00 88.50 291 PHE A C 1
ATOM 2422 O O . PHE A 1 291 ? -2.901 -3.933 30.258 1.00 88.50 291 PHE A O 1
ATOM 2429 N N . LYS A 1 292 ? -2.199 -3.733 28.127 1.00 90.75 292 LYS A N 1
ATOM 2430 C CA . LYS A 1 292 ? -3.210 -2.753 27.716 1.00 90.75 292 LYS A CA 1
ATOM 2431 C C . LYS A 1 292 ? -3.921 -3.157 26.430 1.00 90.75 292 LYS A C 1
ATOM 2433 O O . LYS A 1 292 ? -3.337 -3.749 25.527 1.00 90.75 292 LYS A O 1
ATOM 2438 N N . ILE A 1 293 ? -5.197 -2.790 26.365 1.00 91.50 293 ILE A N 1
ATOM 2439 C CA . ILE A 1 293 ? -6.046 -2.859 25.176 1.00 91.50 293 ILE A CA 1
ATOM 2440 C C . ILE A 1 293 ? -6.766 -1.523 25.098 1.00 91.50 293 ILE A C 1
ATOM 2442 O O . ILE A 1 293 ? -7.380 -1.113 26.085 1.00 91.50 293 ILE A O 1
ATOM 2446 N N . PHE A 1 294 ? -6.693 -0.856 23.950 1.00 95.00 294 PHE A N 1
ATOM 2447 C CA . PHE A 1 294 ? -7.469 0.359 23.705 1.00 95.00 294 PHE A CA 1
ATOM 2448 C C . PHE A 1 294 ? -8.535 0.104 22.664 1.00 95.00 294 PHE A C 1
ATOM 2450 O O . PHE A 1 294 ? -8.314 -0.661 21.726 1.00 95.00 294 PHE A O 1
ATOM 2457 N N . GLU A 1 295 ? -9.681 0.754 22.831 1.00 96.19 295 GLU A N 1
ATOM 2458 C CA . GLU A 1 295 ? -10.846 0.522 21.996 1.00 96.19 295 GLU A CA 1
ATOM 2459 C C . GLU A 1 295 ? -11.634 1.813 21.748 1.00 96.19 295 GLU A C 1
ATOM 2461 O O . GLU A 1 295 ? -11.806 2.633 22.649 1.00 96.19 295 GLU A O 1
ATOM 2466 N N . TYR A 1 296 ? -12.114 1.972 20.515 1.00 96.56 296 TYR A N 1
ATOM 2467 C CA . TYR A 1 296 ? -12.999 3.040 20.052 1.00 96.56 296 TYR A CA 1
ATOM 2468 C C . TYR A 1 296 ? -14.263 2.433 19.457 1.00 96.56 296 TYR A C 1
ATOM 2470 O O . TYR A 1 296 ? -14.175 1.510 18.642 1.00 96.56 296 TYR A O 1
ATOM 2478 N N . HIS A 1 297 ? -15.430 2.968 19.818 1.00 94.75 297 HIS A N 1
ATOM 2479 C CA . HIS A 1 297 ? -16.714 2.570 19.245 1.00 94.75 297 HIS A CA 1
ATOM 2480 C C . HIS A 1 297 ? -17.352 3.719 18.473 1.00 94.75 297 HIS A C 1
ATOM 2482 O O . HIS A 1 297 ? -17.507 4.833 18.976 1.00 94.75 297 HIS A O 1
ATOM 2488 N N . PHE A 1 298 ? -17.784 3.407 17.260 1.00 90.19 298 PHE A N 1
ATOM 2489 C CA . PHE A 1 298 ? -18.491 4.304 16.358 1.00 90.19 298 PHE A CA 1
ATOM 2490 C C . PHE A 1 298 ? -19.876 3.744 16.080 1.00 90.19 298 PHE A C 1
ATOM 2492 O O . PHE A 1 298 ? -20.087 2.528 16.136 1.00 90.19 298 PHE A O 1
ATOM 2499 N N . LYS A 1 299 ? -20.823 4.626 15.773 1.00 84.38 299 LYS A N 1
ATOM 2500 C CA . LYS A 1 299 ? -22.195 4.234 15.464 1.00 84.38 299 LYS A CA 1
ATOM 2501 C C . LYS A 1 299 ? -22.533 4.613 14.033 1.00 84.38 299 LYS A C 1
ATOM 2503 O O . LYS A 1 299 ? -22.207 5.697 13.572 1.00 84.38 299 LYS A O 1
ATOM 2508 N N . SER A 1 300 ? -23.228 3.711 13.362 1.00 78.00 300 SER A N 1
ATOM 2509 C CA . SER A 1 300 ? -23.947 3.976 12.122 1.00 78.00 300 SER A CA 1
ATOM 2510 C C . SER A 1 300 ? -25.417 3.603 12.311 1.00 78.00 300 SER A C 1
ATOM 2512 O O . SER A 1 300 ? -25.784 2.961 13.300 1.00 78.00 300 SER A O 1
ATOM 2514 N N . ASP A 1 301 ? -26.258 3.929 11.332 1.00 66.50 301 ASP A N 1
ATOM 2515 C CA . ASP A 1 301 ? -27.684 3.577 11.358 1.00 66.50 301 ASP A CA 1
ATOM 2516 C C . ASP A 1 301 ? -27.934 2.068 11.520 1.00 66.50 301 ASP A C 1
ATOM 2518 O O . ASP A 1 301 ? -28.988 1.662 12.004 1.00 66.50 301 ASP A O 1
ATOM 2522 N N . LYS A 1 302 ? -26.968 1.226 11.131 1.00 60.22 302 LYS A N 1
ATOM 2523 C CA . LYS A 1 302 ? -27.128 -0.236 11.073 1.00 60.22 302 LYS A CA 1
ATOM 2524 C C . LYS A 1 302 ? -26.174 -1.018 11.976 1.00 60.22 302 LYS A C 1
ATOM 2526 O O . LYS A 1 302 ? -26.398 -2.209 12.189 1.00 60.22 302 LYS A O 1
ATOM 2531 N N . SER A 1 303 ? -25.106 -0.396 12.471 1.00 70.12 303 SER A N 1
ATOM 2532 C CA . SER A 1 303 ? -24.018 -1.123 13.131 1.00 70.12 303 SER A CA 1
ATOM 2533 C C . SER A 1 303 ? -23.265 -0.303 14.167 1.00 70.12 303 SER A C 1
ATOM 2535 O O . SER A 1 303 ? -23.057 0.902 13.986 1.00 70.12 303 SER A O 1
ATOM 2537 N N . VAL A 1 304 ? -22.750 -1.012 15.172 1.00 81.12 304 VAL A N 1
ATOM 2538 C CA . VAL A 1 304 ? -21.683 -0.561 16.064 1.00 81.12 304 VAL A CA 1
ATOM 2539 C C . VAL A 1 304 ? -20.351 -1.043 15.497 1.00 81.12 304 VAL A C 1
ATOM 2541 O O . VAL A 1 304 ? -20.147 -2.234 15.261 1.00 81.12 304 VAL A O 1
ATOM 2544 N N . ILE A 1 305 ? -19.433 -0.109 15.271 1.00 85.62 305 ILE A N 1
ATOM 2545 C CA . ILE A 1 305 ? -18.091 -0.387 14.768 1.00 85.62 305 ILE A CA 1
ATOM 2546 C C . ILE A 1 305 ? -17.122 -0.275 15.937 1.00 85.62 305 ILE A C 1
ATOM 2548 O O . ILE A 1 305 ? -16.983 0.800 16.510 1.00 85.62 305 ILE A O 1
ATOM 2552 N N . LYS A 1 306 ? -16.447 -1.368 16.287 1.00 90.81 306 LYS A N 1
ATOM 2553 C CA . LYS A 1 306 ? -15.491 -1.432 17.398 1.00 90.81 306 LYS A CA 1
ATOM 2554 C C . LYS A 1 306 ? -14.084 -1.607 16.855 1.00 90.81 306 LYS A C 1
ATOM 2556 O O . LYS A 1 306 ? -13.789 -2.638 16.255 1.00 90.81 306 LYS A O 1
ATOM 2561 N N . CYS A 1 307 ? -13.223 -0.618 17.053 1.00 91.31 307 CYS A N 1
ATOM 2562 C CA . CYS A 1 307 ? -11.818 -0.661 16.671 1.00 91.31 307 CYS A CA 1
ATOM 2563 C C . CYS A 1 307 ? -10.958 -0.817 17.916 1.00 91.31 307 CYS A C 1
ATOM 2565 O O . CYS A 1 307 ? -10.987 0.053 18.781 1.00 91.31 307 CYS A O 1
ATOM 2567 N N . LYS A 1 308 ? -10.201 -1.909 18.003 1.00 94.62 308 LYS A N 1
ATOM 2568 C CA . LYS A 1 308 ? -9.333 -2.211 19.139 1.00 94.62 308 LYS A CA 1
ATOM 2569 C C . LYS A 1 308 ? -7.886 -2.383 18.710 1.00 94.62 308 LYS A C 1
ATOM 2571 O O . LYS A 1 308 ? -7.628 -2.925 17.639 1.00 94.62 308 LYS A O 1
ATOM 2576 N N . VAL A 1 309 ? -6.958 -2.020 19.583 1.00 93.31 309 VAL A N 1
ATOM 2577 C CA . VAL A 1 309 ? -5.547 -2.399 19.483 1.00 93.31 309 VAL A CA 1
ATOM 2578 C C . VAL A 1 309 ? -5.161 -3.247 20.692 1.00 93.31 309 VAL A C 1
ATOM 2580 O O . VAL A 1 309 ? -5.504 -2.921 21.829 1.00 93.31 309 VAL A O 1
ATOM 2583 N N . SER A 1 310 ? -4.487 -4.365 20.440 1.00 91.31 310 SER A N 1
ATOM 2584 C CA . SER A 1 310 ? -4.033 -5.318 21.457 1.00 91.31 310 SER A CA 1
ATOM 2585 C C . SER A 1 310 ? -2.685 -5.930 21.076 1.00 91.31 310 SER A C 1
ATOM 2587 O O . SER A 1 310 ? -2.191 -5.724 19.965 1.00 91.31 310 SER A O 1
ATOM 2589 N N . SER A 1 311 ? -2.117 -6.746 21.965 1.00 86.19 311 SER A N 1
ATOM 2590 C CA . SER A 1 311 ? -1.047 -7.682 21.610 1.00 86.19 311 SER A CA 1
ATOM 2591 C C . SER A 1 311 ? -1.459 -8.595 20.442 1.00 86.19 311 SER A C 1
ATOM 2593 O O . SER A 1 311 ? -2.645 -8.709 20.104 1.00 86.19 311 SER A O 1
ATOM 2595 N N . LEU A 1 312 ? -0.461 -9.199 19.784 1.00 80.50 312 LEU A N 1
ATOM 2596 C CA . LEU A 1 312 ? -0.658 -10.069 18.619 1.00 80.50 312 LEU A CA 1
ATOM 2597 C C . LEU A 1 312 ? -1.680 -11.185 18.902 1.00 80.50 312 LEU A C 1
ATOM 2599 O O . LEU A 1 312 ? -1.474 -12.026 19.773 1.00 80.50 312 LEU A O 1
ATOM 2603 N N . ASP A 1 313 ? -2.766 -11.193 18.127 1.00 66.75 313 ASP A N 1
ATOM 2604 C CA . ASP A 1 313 ? -3.901 -12.114 18.268 1.00 66.75 313 ASP A CA 1
ATOM 2605 C C . ASP A 1 313 ? -3.871 -13.186 17.159 1.00 66.75 313 ASP A C 1
ATOM 2607 O O . ASP A 1 313 ? -4.708 -13.202 16.249 1.00 66.75 313 ASP A O 1
ATOM 2611 N N . ASP A 1 314 ? -2.846 -14.049 17.191 1.00 63.47 314 ASP A N 1
ATOM 2612 C CA . ASP A 1 314 ? -2.628 -15.138 16.219 1.00 63.47 314 ASP A CA 1
ATOM 2613 C C . ASP A 1 314 ? -2.548 -16.546 16.849 1.00 63.47 314 ASP A C 1
ATOM 2615 O O . ASP A 1 314 ? -2.237 -17.523 16.162 1.00 63.47 314 ASP A O 1
ATOM 2619 N N . GLY A 1 315 ? -2.855 -16.662 18.146 1.00 56.66 315 GLY A N 1
ATOM 2620 C CA . GLY A 1 315 ? -2.814 -17.917 18.903 1.00 56.66 315 GLY A CA 1
ATOM 2621 C C . GLY A 1 315 ? -1.411 -18.364 19.335 1.00 56.66 315 GLY A C 1
ATOM 2622 O O . GLY A 1 315 ? -1.277 -19.443 19.916 1.00 56.66 315 GLY A O 1
ATOM 2623 N N . ARG A 1 316 ? -0.364 -17.571 19.070 1.00 57.03 316 ARG A N 1
ATOM 2624 C CA . ARG A 1 316 ? 0.996 -17.803 19.583 1.00 57.03 316 ARG A CA 1
ATOM 2625 C C . ARG A 1 316 ? 1.185 -17.161 20.963 1.00 57.03 316 ARG A C 1
ATOM 2627 O O . ARG A 1 316 ? 0.325 -16.440 21.461 1.00 57.03 316 ARG A O 1
ATOM 2634 N N . GLN A 1 317 ? 2.320 -17.449 21.606 1.00 63.25 317 GLN A N 1
ATOM 2635 C CA . GLN A 1 317 ? 2.715 -16.763 22.842 1.00 63.25 317 GLN A CA 1
ATOM 2636 C C . GLN A 1 317 ? 2.845 -15.251 22.610 1.00 63.25 317 GLN A C 1
ATOM 2638 O O . GLN A 1 317 ? 3.253 -14.830 21.527 1.00 63.25 317 GLN A O 1
ATOM 2643 N N . ILE A 1 318 ? 2.529 -14.464 23.646 1.00 67.06 318 ILE A N 1
ATOM 2644 C CA . ILE A 1 318 ? 2.674 -13.002 23.657 1.00 67.06 318 ILE A CA 1
ATOM 2645 C C . ILE A 1 318 ? 4.082 -12.635 23.187 1.00 67.06 318 ILE A C 1
ATOM 2647 O O . ILE A 1 318 ? 5.073 -13.117 23.737 1.00 67.06 318 ILE A O 1
ATOM 2651 N N . GLN A 1 319 ? 4.158 -11.775 22.172 1.00 67.50 319 GLN A N 1
ATOM 2652 C CA . GLN A 1 319 ? 5.419 -11.265 21.656 1.00 67.50 319 GLN A CA 1
ATOM 2653 C C . GLN A 1 319 ? 5.552 -9.784 22.013 1.00 67.50 319 GLN A C 1
ATOM 2655 O O . GLN A 1 319 ? 4.707 -8.991 21.598 1.00 67.50 319 GLN A O 1
ATOM 2660 N N . PRO A 1 320 ? 6.628 -9.376 22.705 1.00 70.12 320 PRO A N 1
ATOM 2661 C CA . PRO A 1 320 ? 6.774 -8.010 23.213 1.00 70.12 320 PRO A CA 1
ATOM 2662 C C . PRO A 1 320 ? 7.077 -6.972 22.112 1.00 70.12 320 PRO A C 1
ATOM 2664 O O . PRO A 1 320 ? 7.299 -5.801 22.398 1.00 70.12 320 PRO A O 1
ATOM 2667 N N . TRP A 1 321 ? 7.088 -7.398 20.847 1.00 72.25 321 TRP A N 1
ATOM 2668 C CA . TRP A 1 321 ? 7.345 -6.596 19.647 1.00 72.25 321 TRP A CA 1
ATOM 2669 C C . TRP A 1 321 ? 6.271 -6.816 18.569 1.00 72.25 321 TRP A C 1
ATOM 2671 O O . TRP A 1 321 ? 6.536 -6.620 17.381 1.00 72.25 321 TRP A O 1
ATOM 2681 N N . ALA A 1 322 ? 5.074 -7.278 18.949 1.00 77.69 322 ALA A N 1
ATOM 2682 C CA . ALA A 1 322 ? 3.987 -7.498 18.004 1.00 77.69 322 ALA A CA 1
ATOM 2683 C C . ALA A 1 322 ? 2.621 -7.072 18.550 1.00 77.69 322 ALA A C 1
ATOM 2685 O O . ALA A 1 322 ? 2.304 -7.270 19.724 1.00 77.69 322 ALA A O 1
ATOM 2686 N N . TYR A 1 323 ? 1.787 -6.530 17.668 1.00 82.19 323 TYR A N 1
ATOM 2687 C CA . TYR A 1 323 ? 0.448 -6.046 17.999 1.00 82.19 323 TYR A CA 1
ATOM 2688 C C . TYR A 1 323 ? -0.552 -6.356 16.886 1.00 82.19 323 TYR A C 1
ATOM 2690 O O . TYR A 1 323 ? -0.202 -6.795 15.787 1.00 82.19 323 TYR A O 1
ATOM 2698 N N . THR A 1 324 ? -1.833 -6.168 17.185 1.00 82.75 324 THR A N 1
ATOM 2699 C CA . THR A 1 324 ? -2.936 -6.294 16.234 1.00 82.75 324 THR A CA 1
ATOM 2700 C C . THR A 1 324 ? -3.929 -5.162 16.435 1.00 82.75 324 THR A C 1
ATOM 2702 O O . THR A 1 324 ? -4.393 -4.934 17.550 1.00 82.75 324 THR A O 1
ATOM 2705 N N . ILE A 1 325 ? -4.281 -4.489 15.342 1.00 84.88 325 ILE A N 1
ATOM 2706 C CA . ILE A 1 325 ? -5.433 -3.593 15.264 1.00 84.88 325 ILE A CA 1
ATOM 2707 C C . ILE A 1 325 ? -6.565 -4.383 14.618 1.00 84.88 325 ILE A C 1
ATOM 2709 O O . ILE A 1 325 ? -6.400 -4.941 13.533 1.00 84.88 325 ILE A O 1
ATOM 2713 N N . ALA A 1 326 ? -7.704 -4.465 15.293 1.00 84.31 326 ALA A N 1
ATOM 2714 C CA . ALA A 1 326 ? -8.875 -5.164 14.800 1.00 84.31 326 ALA A CA 1
ATOM 2715 C C . ALA A 1 326 ? -10.084 -4.233 14.790 1.00 84.31 326 ALA A C 1
ATOM 2717 O O . ALA A 1 326 ? -10.448 -3.682 15.828 1.00 84.31 326 ALA A O 1
ATOM 2718 N N . THR A 1 327 ? -10.746 -4.110 13.644 1.00 83.06 327 THR A N 1
ATOM 2719 C CA . THR A 1 327 ? -12.029 -3.416 13.535 1.00 83.06 327 THR A CA 1
ATOM 2720 C C . THR A 1 327 ? -13.121 -4.442 13.314 1.00 83.06 327 THR A C 1
ATOM 2722 O O . THR A 1 327 ? -13.049 -5.254 12.397 1.00 83.06 327 THR A O 1
ATOM 2725 N N . SER A 1 328 ? -14.132 -4.430 14.171 1.00 80.62 328 SER A N 1
ATOM 2726 C CA . SER A 1 328 ? -15.300 -5.292 14.057 1.00 80.62 328 SER A CA 1
ATOM 2727 C C . SER A 1 328 ? -16.562 -4.479 13.831 1.00 80.62 328 SER A C 1
ATOM 2729 O O . SER A 1 328 ? -16.701 -3.380 14.358 1.00 80.62 328 SER A O 1
ATOM 2731 N N . TYR A 1 329 ? -17.466 -5.033 13.038 1.00 73.50 329 TYR A N 1
ATOM 2732 C CA . TYR A 1 329 ? -18.747 -4.449 12.676 1.00 73.50 329 TYR A CA 1
ATOM 2733 C C . TYR A 1 329 ? -19.822 -5.369 13.223 1.00 73.50 329 TYR A C 1
ATOM 2735 O O . TYR A 1 329 ? -19.946 -6.500 12.756 1.00 73.50 329 TYR A O 1
ATOM 2743 N N . GLU A 1 330 ? -20.552 -4.906 14.224 1.00 73.81 330 GLU A N 1
ATOM 2744 C CA . GLU A 1 330 ? -21.612 -5.655 14.893 1.00 73.81 330 GLU A CA 1
ATOM 2745 C C . GLU A 1 330 ? -22.950 -4.967 14.618 1.00 73.81 330 GLU A C 1
ATOM 2747 O O . GLU A 1 330 ? -22.999 -3.746 14.452 1.00 73.81 330 GLU A O 1
ATOM 2752 N N . ALA A 1 331 ? -24.035 -5.737 14.533 1.00 65.25 331 ALA A N 1
ATOM 2753 C CA . ALA A 1 331 ? -25.374 -5.163 14.425 1.00 65.25 331 ALA A CA 1
ATOM 2754 C C . ALA A 1 331 ? -25.641 -4.207 15.597 1.00 65.25 331 ALA A C 1
ATOM 2756 O O . ALA A 1 331 ? -25.138 -4.425 16.701 1.00 65.25 331 ALA A O 1
ATOM 2757 N N . ASN A 1 332 ? -26.447 -3.169 15.375 1.00 65.56 332 ASN A N 1
ATOM 2758 C CA . ASN A 1 332 ? -27.034 -2.455 16.505 1.00 65.56 332 ASN A CA 1
ATOM 2759 C C . ASN A 1 332 ? -27.874 -3.467 17.306 1.00 65.56 332 ASN A C 1
ATOM 2761 O O . ASN A 1 332 ? -28.715 -4.148 16.725 1.00 65.56 332 ASN A O 1
ATOM 2765 N N . GLU A 1 333 ? -27.602 -3.618 18.602 1.00 60.25 333 GLU A N 1
ATOM 2766 C CA . GLU A 1 333 ? -28.508 -4.352 19.490 1.00 60.25 333 GLU A CA 1
ATOM 2767 C C . GLU A 1 333 ? -29.819 -3.547 19.579 1.00 60.25 333 GLU A C 1
ATOM 2769 O O . GLU A 1 333 ? -29.763 -2.333 19.805 1.00 60.25 333 GLU A O 1
ATOM 2774 N N . ASP A 1 334 ? -30.955 -4.200 19.304 1.00 48.25 334 ASP A N 1
ATOM 2775 C CA . ASP A 1 334 ? -32.308 -3.612 19.357 1.00 48.25 334 ASP A CA 1
ATOM 2776 C C . ASP A 1 334 ? -32.731 -3.221 20.783 1.00 48.25 334 ASP A C 1
ATOM 2778 O O . ASP A 1 334 ? -32.483 -4.018 21.723 1.00 48.25 334 ASP A O 1
#

Solvent-accessible surface area (backbone atoms only — not comparable to full-atom values): 19186 Å² total; per-residue (Å²): 135,87,84,89,82,90,84,84,88,83,87,85,91,80,89,79,91,70,91,67,81,86,71,73,74,76,76,81,82,56,38,8,29,40,35,41,37,32,28,25,37,45,80,88,49,101,61,87,44,75,39,82,28,50,16,40,40,37,32,30,81,39,86,49,64,42,67,90,48,89,72,52,81,59,50,33,27,31,68,87,78,72,40,84,37,64,42,81,42,76,44,74,75,36,32,60,49,76,42,68,75,31,44,49,59,38,38,29,32,38,39,39,32,27,48,25,83,89,78,66,36,58,83,41,7,33,32,36,66,49,79,46,67,32,35,87,41,65,88,27,28,35,32,40,53,37,66,42,66,64,83,60,50,66,61,32,78,48,77,64,60,87,56,70,44,66,53,40,86,79,61,62,81,74,54,85,86,63,49,72,65,58,48,62,74,58,34,84,70,81,60,78,42,79,58,87,50,32,39,30,42,67,84,42,102,83,45,38,54,40,48,48,58,46,50,104,68,80,58,60,40,45,47,41,47,41,51,76,58,60,89,89,47,67,79,59,41,35,47,55,47,53,54,50,49,51,55,51,51,55,47,33,75,74,49,41,75,60,85,44,61,77,62,72,83,84,76,60,62,62,85,50,91,52,58,83,72,12,44,44,29,53,51,27,43,37,18,10,63,60,76,37,71,46,41,39,31,30,56,56,101,67,28,37,35,40,39,34,40,30,27,47,84,78,88,63,80,82,38,70,48,18,29,25,42,34,41,33,34,31,57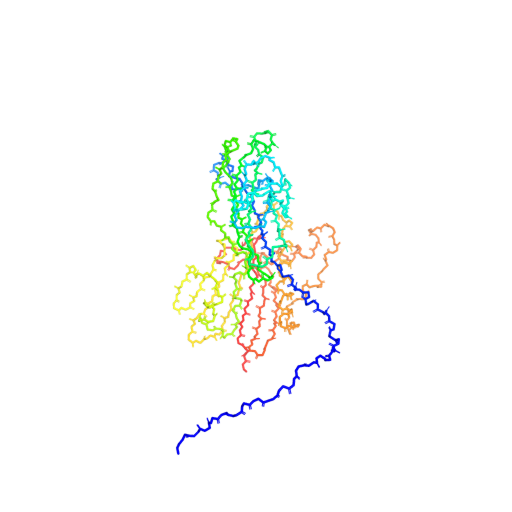,57,83,131

Foldseek 3Di:
DDDDDDDDDDDDDDDDDDDDDPPVPPPPFAWAKEKEAEWEQDPPDPDRDTHQFFKKKFKFWDDQWAQPDQPPPQWIARPVVRDITGTPDIDGRDRMDMDGGQGAQTKMKMKIWTQAPPVRDSQQTEIEIDIDTGHNDNQKYKYAYAYHYNPDGGHHYDYRDPDGHGPDVQAPPDAQPQDPVNRVVRGPDAFPDDDPFWGWHDPDPAWFTAIDTDDPDGFKGKGKTKDFDDPVCLLCLLVLLVVLVVVQVVCCVVFNAFPDKPDDSVPWDQPDPPNCPGPSSVVSQCQLQFNDKIWTWGDDPFWIKIWMKHHDDPPDPRDSGMIMIMIMTGTDDD

Organism: NCBI:txid338188

pLDDT: mean 72.24, std 19.48, range [28.84, 97.06]

Sequence (334 aa):
MKKILFLLAMLPMFVFIACSSDDEAEEIIKYSSIKIQVEGRDSYYEDDQAMRQPALIEIYEGSHIEKKDINKVGIAYDTENNVEVKAVATQDDKWTYVFDKAKIGKSYFIFVKTKKYPSLDFNEGAYSYKYVVAPLNENEEIEVNKVFTFNARPNQYEEWDSDITLNTSDYYVARYGDSREVINMREKYSPFYVTSSYDKYIVNNYTNKYYYYFNDIFYKGVTKTSHQYSAQYPQLLVTCMTDFRKEVTKLKEMYGEPFFNTVDIYSFDNSSSDYTKQDDFIISQEIMNGFKIFEYHFKSDKSVIKCKVSSLDDGRQIQPWAYTIATSYEANED

Nearest PDB structures (foldseek):
  6vwj-assembly1_B  TM=5.339E-01  e=3.016E-01  Homo sapiens
  5u8r-assembly1_A  TM=5.211E-01  e=5.001E-01  Homo sapiens
  7u23-assembly1_E  TM=5.164E-01  e=1.038E+00  Homo sapiens
  7u23-assembly1_F  TM=2.218E-01  e=8.773E-01  Homo sapiens
  8bdd-assembly1_A  TM=1.998E-01  e=9.817E-01  Bacteroides ovatus